Protein AF-A0A956TS04-F1 (afdb_monomer_lite)

Radius of gyration: 20.08 Å; chains: 1; bounding box: 34×36×58 Å

Structure (mmCIF, N/CA/C/O backbone):
data_AF-A0A956TS04-F1
#
_entry.id   AF-A0A956TS04-F1
#
loop_
_atom_site.group_PDB
_atom_site.id
_atom_site.type_symbol
_atom_site.label_atom_id
_atom_site.label_alt_id
_atom_site.label_comp_id
_atom_site.label_asym_id
_atom_site.label_entity_id
_atom_site.label_seq_id
_atom_site.pdbx_PDB_ins_code
_atom_site.Cartn_x
_atom_site.Cartn_y
_atom_site.Cartn_z
_atom_site.occupancy
_atom_site.B_iso_or_equiv
_atom_site.auth_seq_id
_atom_site.auth_comp_id
_atom_site.auth_asym_id
_atom_site.auth_atom_id
_atom_site.pdbx_PDB_model_num
ATOM 1 N N . MET A 1 1 ? -14.965 -0.406 11.343 1.00 40.66 1 MET A N 1
ATOM 2 C CA . MET A 1 1 ? -14.417 0.868 11.854 1.00 40.66 1 MET A CA 1
ATOM 3 C C . MET A 1 1 ? -14.777 0.960 13.332 1.00 40.66 1 MET A C 1
ATOM 5 O O . MET A 1 1 ? -15.965 0.997 13.623 1.00 40.66 1 MET A O 1
ATOM 9 N N . LYS A 1 2 ? -13.806 0.858 14.252 1.00 42.69 2 LYS A N 1
ATOM 10 C CA . LYS A 1 2 ? -14.079 0.956 15.696 1.00 42.69 2 LYS A CA 1
ATOM 11 C C . LYS A 1 2 ? -14.170 2.438 16.068 1.00 42.69 2 LYS A C 1
ATOM 13 O O . LYS A 1 2 ? -13.214 3.165 15.834 1.00 42.69 2 LYS A O 1
ATOM 18 N N . ASN A 1 3 ? -15.314 2.897 16.567 1.00 54.53 3 ASN A N 1
ATOM 19 C CA . ASN A 1 3 ? -15.436 4.253 17.113 1.00 54.53 3 ASN A CA 1
ATOM 20 C C . ASN A 1 3 ? -14.720 4.339 18.480 1.00 54.53 3 ASN A C 1
ATOM 22 O O . ASN A 1 3 ? -14.412 3.313 19.082 1.00 54.53 3 ASN A O 1
ATOM 26 N N . LEU A 1 4 ? -14.476 5.544 19.005 1.00 55.28 4 LEU A N 1
ATOM 27 C CA . LEU A 1 4 ? -13.897 5.751 20.347 1.00 55.28 4 LEU A CA 1
ATOM 28 C C . LEU A 1 4 ? -14.583 4.914 21.445 1.00 55.28 4 LEU A C 1
ATOM 30 O O . LEU A 1 4 ? -13.930 4.378 22.337 1.00 55.28 4 LEU A O 1
ATOM 34 N N . GLY A 1 5 ? -15.903 4.733 21.346 1.00 56.38 5 GLY A N 1
ATOM 35 C CA . GLY A 1 5 ? -16.671 3.868 22.241 1.00 56.38 5 GLY A CA 1
ATOM 36 C C . GLY A 1 5 ? -16.318 2.381 22.128 1.00 56.38 5 GLY A C 1
ATOM 37 O O . GLY A 1 5 ? -16.359 1.664 23.125 1.00 56.38 5 GLY A O 1
ATOM 38 N N . ASP A 1 6 ? -15.933 1.903 20.949 1.00 64.06 6 ASP A N 1
ATOM 39 C CA . ASP A 1 6 ? -15.437 0.542 20.736 1.00 64.06 6 ASP A CA 1
ATOM 40 C C . ASP A 1 6 ? -14.050 0.349 21.347 1.00 64.06 6 ASP A C 1
ATOM 42 O O . ASP A 1 6 ? -13.786 -0.708 21.909 1.00 64.06 6 ASP A O 1
ATOM 46 N N . ILE A 1 7 ? -13.192 1.372 21.301 1.00 65.75 7 ILE A N 1
ATOM 47 C CA . ILE A 1 7 ? -11.866 1.340 21.932 1.00 65.75 7 ILE A CA 1
ATOM 48 C C . ILE A 1 7 ? -11.998 1.296 23.457 1.00 65.75 7 ILE A C 1
ATOM 50 O O . ILE A 1 7 ? -11.344 0.484 24.107 1.00 65.75 7 ILE A O 1
ATOM 54 N N . TYR A 1 8 ? -12.896 2.097 24.037 1.00 67.00 8 TYR A N 1
ATOM 55 C CA . TYR A 1 8 ? -13.166 2.054 25.477 1.00 67.00 8 TYR A CA 1
ATOM 56 C C . TYR A 1 8 ? -13.725 0.701 25.925 1.00 67.00 8 TYR A C 1
ATOM 58 O O . TYR A 1 8 ? -13.320 0.181 26.964 1.00 67.00 8 TYR A O 1
ATOM 66 N N . ARG A 1 9 ? -14.634 0.108 25.139 1.00 70.06 9 ARG A N 1
ATOM 67 C CA . ARG A 1 9 ? -15.173 -1.232 25.417 1.00 70.06 9 ARG A CA 1
ATOM 68 C C . ARG A 1 9 ? -14.110 -2.316 25.300 1.00 70.06 9 ARG A C 1
ATOM 70 O O . ARG A 1 9 ? -14.081 -3.218 26.133 1.00 70.06 9 ARG A O 1
ATOM 77 N N . GLU A 1 10 ? -13.241 -2.221 24.301 1.00 71.75 10 GLU A N 1
ATOM 78 C CA . GLU A 1 10 ? -12.150 -3.171 24.115 1.00 71.75 10 GLU A CA 1
ATOM 79 C C . GLU A 1 10 ? -11.147 -3.082 25.270 1.00 71.75 10 GLU A C 1
ATOM 81 O O . GLU A 1 10 ? -10.844 -4.104 25.880 1.00 71.75 10 GLU A O 1
ATOM 86 N N . LEU A 1 11 ? -10.717 -1.874 25.652 1.00 73.62 11 LEU A N 1
ATOM 87 C CA . LEU A 1 11 ? -9.801 -1.678 26.777 1.00 73.62 11 LEU A CA 1
ATOM 88 C C . LEU A 1 11 ? -10.407 -2.180 28.097 1.00 73.62 11 LEU A C 1
ATOM 90 O O . LEU A 1 11 ? -9.730 -2.869 28.856 1.00 73.62 11 LEU A O 1
ATOM 94 N N . ALA A 1 12 ? -11.695 -1.920 28.344 1.00 76.06 12 ALA A N 1
ATOM 95 C CA . ALA A 1 12 ? -12.401 -2.472 29.503 1.00 76.06 12 ALA A CA 1
ATOM 96 C C . ALA A 1 12 ? -12.444 -4.011 29.477 1.00 76.06 12 ALA A C 1
ATOM 98 O O . ALA A 1 12 ? -12.265 -4.660 30.505 1.00 76.06 12 ALA A O 1
ATOM 99 N N . SER A 1 13 ? -12.622 -4.618 28.299 1.00 78.31 13 SER A N 1
ATOM 100 C CA . SER A 1 13 ? -12.611 -6.079 28.150 1.00 78.31 13 SER A CA 1
ATOM 101 C C . SER A 1 13 ? -11.236 -6.714 28.388 1.00 78.31 13 SER A C 1
ATOM 103 O O . SER A 1 13 ? -11.154 -7.917 28.630 1.00 78.31 13 SER A O 1
ATOM 105 N N . MET A 1 14 ? -10.164 -5.916 28.345 1.00 74.94 14 MET A N 1
ATOM 106 C CA . MET A 1 14 ? -8.798 -6.365 28.608 1.00 74.94 14 MET A CA 1
ATOM 107 C C . MET A 1 14 ? -8.421 -6.344 30.089 1.00 74.94 14 MET A C 1
ATOM 109 O O . MET A 1 14 ? -7.393 -6.914 30.440 1.00 74.94 14 MET A O 1
ATOM 113 N N . GLU A 1 15 ? -9.242 -5.776 30.975 1.00 77.06 15 GLU A N 1
ATOM 114 C CA . GLU A 1 15 ? -8.948 -5.711 32.413 1.00 77.06 15 GLU A CA 1
ATOM 115 C C . GLU A 1 15 ? -8.567 -7.074 33.040 1.00 77.06 15 GLU A C 1
ATOM 117 O O . GLU A 1 15 ? -7.556 -7.123 33.743 1.00 77.06 15 GLU A O 1
ATOM 122 N N . PRO A 1 16 ? -9.252 -8.204 32.747 1.00 78.19 16 PRO A N 1
ATOM 123 C CA . PRO A 1 16 ? -8.862 -9.514 33.281 1.00 78.19 16 PRO A CA 1
ATOM 124 C C . PRO A 1 16 ? -7.481 -9.976 32.803 1.00 78.19 16 PRO A C 1
ATOM 126 O O . PRO A 1 16 ? -6.749 -10.629 33.544 1.00 78.19 16 PRO A O 1
ATOM 129 N N . PHE A 1 17 ? -7.114 -9.628 31.569 1.00 75.81 17 PHE A N 1
ATOM 130 C CA . PHE A 1 17 ? -5.797 -9.920 31.014 1.00 75.81 17 PHE A CA 1
ATOM 131 C C . PHE A 1 17 ? -4.716 -9.047 31.664 1.00 75.81 17 PHE A C 1
ATOM 133 O O . PHE A 1 17 ? -3.676 -9.559 32.065 1.00 75.81 17 PHE A O 1
ATOM 140 N N . LEU A 1 18 ? -4.980 -7.751 31.839 1.00 74.88 18 LEU A N 1
ATOM 141 C CA . LEU A 1 18 ? -4.070 -6.831 32.530 1.00 74.88 18 LEU A CA 1
ATOM 142 C C . LEU A 1 18 ? -3.829 -7.257 33.980 1.00 74.88 18 LEU A C 1
ATOM 144 O O . LEU A 1 18 ? -2.707 -7.199 34.474 1.00 74.88 18 LEU A O 1
ATOM 148 N N . GLN A 1 19 ? -4.871 -7.757 34.640 1.00 78.62 19 GLN A N 1
ATOM 149 C CA . GLN A 1 19 ? -4.762 -8.335 35.971 1.00 78.62 19 GLN A CA 1
ATOM 150 C C . GLN A 1 19 ? -3.918 -9.621 35.977 1.00 78.62 19 GLN A C 1
ATOM 152 O O . GLN A 1 19 ? -3.160 -9.847 36.917 1.00 78.62 19 GLN A O 1
ATOM 157 N N . ALA A 1 20 ? -4.005 -10.443 34.926 1.00 76.12 20 ALA A N 1
ATOM 158 C CA . ALA A 1 20 ? -3.186 -11.647 34.772 1.00 76.12 20 ALA A CA 1
ATOM 159 C C . ALA A 1 20 ? -1.710 -11.344 34.456 1.00 76.12 20 ALA A C 1
ATOM 161 O O . ALA A 1 20 ? -0.842 -12.115 34.857 1.00 76.12 20 ALA A O 1
ATOM 162 N N . LEU A 1 21 ? -1.415 -10.216 33.797 1.00 72.50 21 LEU A N 1
ATOM 163 C CA . LEU A 1 21 ? -0.044 -9.726 33.601 1.00 72.50 21 LEU A CA 1
ATOM 164 C C . LEU A 1 21 ? 0.641 -9.322 34.919 1.00 72.50 21 LEU A C 1
ATOM 166 O O . LEU A 1 21 ? 1.866 -9.216 34.953 1.00 72.50 21 LEU A O 1
ATOM 170 N N . GLY A 1 22 ? -0.124 -9.098 35.995 1.00 72.75 22 GLY A N 1
ATOM 171 C CA . GLY A 1 22 ? 0.408 -8.715 37.306 1.00 72.75 22 GLY A CA 1
ATOM 172 C C . GLY A 1 22 ? 1.033 -7.317 37.337 1.00 72.75 22 GLY A C 1
ATOM 173 O O . GLY A 1 22 ? 1.844 -7.027 38.214 1.00 72.75 22 GLY A O 1
ATOM 174 N N . ASP A 1 23 ? 0.687 -6.465 36.369 1.00 78.44 23 ASP A N 1
ATOM 175 C CA . ASP A 1 23 ? 1.195 -5.101 36.264 1.00 78.44 23 ASP A CA 1
ATOM 176 C C . ASP A 1 23 ? 0.193 -4.120 36.891 1.00 78.44 23 ASP A C 1
ATOM 178 O O . ASP A 1 23 ? -0.688 -3.562 36.228 1.00 78.44 23 ASP A O 1
ATOM 182 N N . ASP A 1 24 ? 0.296 -3.968 38.215 1.00 82.19 24 ASP A N 1
ATOM 183 C CA . ASP A 1 24 ? -0.616 -3.146 39.021 1.00 82.19 24 ASP A CA 1
ATOM 184 C C . ASP A 1 24 ? -0.642 -1.675 38.567 1.00 82.19 24 ASP A C 1
ATOM 186 O O . ASP A 1 24 ? -1.666 -0.999 38.704 1.00 82.19 24 ASP A O 1
ATOM 190 N N . GLU A 1 25 ? 0.458 -1.182 37.991 1.00 83.69 25 GLU A N 1
ATOM 191 C CA . GLU A 1 25 ? 0.575 0.184 37.482 1.00 83.69 25 GLU A CA 1
ATOM 192 C C . GLU A 1 25 ? -0.293 0.390 36.234 1.00 83.69 25 GLU A C 1
ATOM 194 O O . GLU A 1 25 ? -1.098 1.328 36.176 1.00 83.69 25 GLU A O 1
ATOM 199 N N . ILE A 1 26 ? -0.199 -0.525 35.264 1.00 81.94 26 ILE A N 1
ATOM 200 C CA . ILE A 1 26 ? -1.024 -0.497 34.052 1.00 81.94 26 ILE A CA 1
ATOM 201 C C . ILE A 1 26 ? -2.496 -0.724 34.400 1.00 81.94 26 ILE A C 1
ATOM 203 O O . ILE A 1 26 ? -3.372 -0.029 33.877 1.00 81.94 26 ILE A O 1
ATOM 207 N N . LEU A 1 27 ? -2.793 -1.663 35.300 1.00 81.69 27 LEU A N 1
ATOM 208 C CA . LEU A 1 27 ? -4.164 -1.962 35.711 1.00 81.69 27 LEU A CA 1
ATOM 209 C C . LEU A 1 27 ? -4.821 -0.757 36.405 1.00 81.69 27 LEU A C 1
ATOM 211 O O . LEU A 1 27 ? -5.956 -0.394 36.084 1.00 81.69 27 LEU A O 1
ATOM 215 N N . SER A 1 28 ? -4.104 -0.109 37.327 1.00 85.38 28 SER A N 1
ATOM 216 C CA . SER A 1 28 ? -4.565 1.110 38.001 1.00 85.38 28 SER A CA 1
ATOM 217 C C . SER A 1 28 ? -4.799 2.247 37.003 1.00 85.38 28 SER A C 1
ATOM 219 O O . SER A 1 28 ? -5.872 2.856 36.988 1.00 85.38 28 SER A O 1
ATOM 221 N N . SER A 1 29 ? -3.843 2.469 36.099 1.00 83.69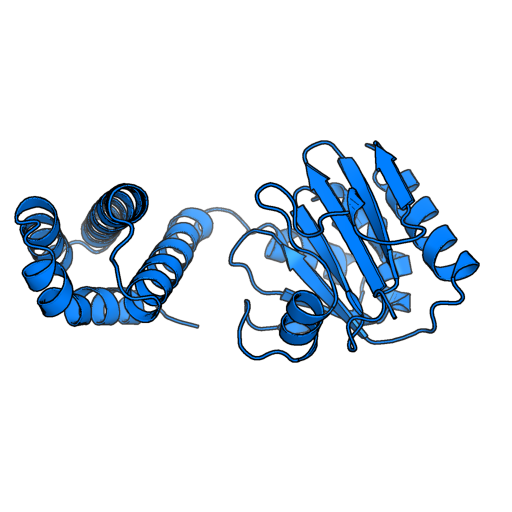 29 SER A N 1
ATOM 222 C CA . SER A 1 29 ? -3.938 3.501 35.061 1.00 83.69 29 SER A CA 1
ATOM 223 C C . SER A 1 29 ? -5.102 3.243 34.100 1.00 83.69 29 SER A C 1
ATOM 225 O O . SER A 1 29 ? -5.821 4.172 33.741 1.00 83.69 29 SER A O 1
ATOM 227 N N . THR A 1 30 ? -5.365 1.978 33.756 1.00 83.00 30 THR A N 1
ATOM 228 C CA . THR A 1 30 ? -6.510 1.575 32.924 1.00 83.00 30 THR A CA 1
ATOM 229 C C . THR A 1 30 ? -7.835 1.931 33.590 1.00 83.00 30 THR A C 1
ATOM 231 O O . THR A 1 30 ? -8.711 2.524 32.960 1.00 83.00 30 THR A O 1
ATOM 234 N N . ARG A 1 31 ? -7.985 1.621 34.883 1.00 84.25 31 ARG A N 1
ATOM 235 C CA . ARG A 1 31 ? -9.199 1.947 35.647 1.00 84.25 31 ARG A CA 1
ATOM 236 C C . ARG A 1 31 ? -9.420 3.452 35.751 1.00 84.25 31 ARG A C 1
ATOM 238 O O . ARG A 1 31 ? -10.546 3.905 35.557 1.00 84.25 31 ARG A O 1
ATOM 245 N N . LEU A 1 32 ? -8.359 4.216 36.014 1.00 85.12 32 LEU A N 1
ATOM 246 C CA . LEU A 1 32 ? -8.417 5.679 36.057 1.00 85.12 32 LEU A CA 1
ATOM 247 C C . LEU A 1 32 ? -8.821 6.260 34.698 1.00 85.12 32 LEU A C 1
ATOM 249 O O . LEU A 1 32 ? -9.738 7.074 34.632 1.00 85.12 32 LEU A O 1
ATOM 253 N N . ALA A 1 33 ? -8.214 5.778 33.612 1.00 78.25 33 ALA A N 1
ATOM 254 C CA . ALA A 1 33 ? -8.545 6.209 32.259 1.00 78.25 33 ALA A CA 1
ATOM 255 C C . ALA A 1 33 ? -10.009 5.918 31.892 1.00 78.25 33 ALA A C 1
ATOM 257 O O . ALA A 1 33 ? -10.682 6.756 31.299 1.00 78.25 33 ALA A O 1
ATOM 258 N N . LEU A 1 34 ? -10.547 4.755 32.272 1.00 77.06 34 LEU A N 1
ATOM 259 C CA . LEU A 1 34 ? -11.944 4.402 31.995 1.00 77.06 34 LEU A CA 1
ATOM 260 C C . LEU A 1 34 ? -12.948 5.178 32.864 1.00 77.06 34 LEU A C 1
ATOM 262 O O . LEU A 1 34 ? -14.071 5.425 32.407 1.00 77.06 34 LEU A O 1
ATOM 266 N N . ALA A 1 35 ? -12.551 5.577 34.074 1.00 78.88 35 ALA A N 1
ATOM 267 C CA . ALA A 1 35 ? -13.368 6.349 35.009 1.00 78.88 35 ALA A CA 1
ATOM 268 C C . ALA A 1 35 ? -13.400 7.859 34.713 1.00 78.88 35 ALA A C 1
ATOM 270 O O . ALA A 1 35 ? -14.259 8.549 35.258 1.00 78.88 35 ALA A O 1
ATOM 271 N N . GLU A 1 36 ? -12.512 8.364 33.850 1.00 78.38 36 GLU A N 1
ATOM 272 C CA . GLU A 1 36 ? -12.417 9.788 33.519 1.00 78.38 36 GLU A CA 1
ATOM 273 C C . GLU A 1 36 ? -13.726 10.308 32.875 1.00 78.38 36 GLU A C 1
ATOM 275 O O . GLU A 1 36 ? -14.166 9.761 31.845 1.00 78.38 36 GLU A O 1
ATOM 280 N N . PRO A 1 37 ? -14.394 11.307 33.494 1.00 62.16 37 PRO A N 1
ATOM 281 C CA . PRO A 1 37 ? -15.638 11.881 32.984 1.00 62.16 37 PRO A CA 1
ATOM 282 C C . PRO A 1 37 ? -15.448 12.860 31.820 1.00 62.16 37 PRO A C 1
ATOM 284 O O . PRO A 1 37 ? -16.365 12.987 31.005 1.00 62.16 37 PRO A O 1
ATOM 287 N N . ASP A 1 38 ? -14.310 13.556 31.719 1.00 70.69 38 ASP A N 1
ATOM 288 C CA . ASP A 1 38 ? -14.056 14.476 30.609 1.00 70.69 38 ASP A CA 1
ATOM 289 C C . ASP A 1 38 ? -13.566 13.715 29.371 1.00 70.69 38 ASP A C 1
ATOM 291 O O . ASP A 1 38 ? -12.573 12.996 29.408 1.00 70.69 38 ASP A O 1
ATOM 295 N N . GLY A 1 39 ? -14.248 13.881 28.236 1.00 52.88 39 GLY A N 1
ATOM 296 C CA . GLY A 1 39 ? -13.954 13.111 27.023 1.00 52.88 39 GLY A CA 1
ATOM 297 C C . GLY A 1 39 ? -12.539 13.315 26.465 1.00 52.88 39 GLY A C 1
ATOM 298 O O . GLY A 1 39 ? -11.964 12.374 25.916 1.00 52.88 39 GLY A O 1
ATOM 299 N N . ASN A 1 40 ? -11.954 14.507 26.626 1.00 57.12 40 ASN A N 1
ATOM 300 C CA . ASN A 1 40 ? -10.604 14.793 26.137 1.00 57.12 40 ASN A CA 1
ATOM 301 C C . ASN A 1 40 ? -9.544 14.236 27.091 1.00 57.12 40 ASN A C 1
ATOM 303 O O . ASN A 1 40 ? -8.562 13.642 26.642 1.00 57.12 40 ASN A O 1
ATOM 307 N N . GLN A 1 41 ? -9.751 14.390 28.401 1.00 60.34 41 GLN A N 1
ATOM 308 C CA . GLN A 1 41 ? -8.871 13.813 29.422 1.00 60.34 41 GLN A CA 1
ATOM 309 C C . GLN A 1 41 ? -8.925 12.284 29.391 1.00 60.34 41 GLN A C 1
ATOM 311 O O . GLN A 1 41 ? -7.890 11.630 29.497 1.00 60.34 41 GLN A O 1
ATOM 316 N N . LYS A 1 42 ? -10.105 11.713 29.130 1.00 67.81 42 LYS A N 1
ATOM 317 C CA . LYS A 1 42 ? -10.318 10.274 28.968 1.00 67.81 42 LYS A CA 1
ATOM 318 C C . LYS A 1 42 ? -9.494 9.715 27.821 1.00 67.81 42 LYS A C 1
ATOM 320 O O . LYS A 1 42 ? -8.777 8.736 27.997 1.00 67.81 42 LYS A O 1
ATOM 325 N N . LEU A 1 43 ? -9.540 10.363 26.660 1.00 62.22 43 LEU A N 1
ATOM 326 C CA . LEU A 1 43 ? -8.743 9.964 25.504 1.00 62.22 43 LEU A CA 1
ATOM 327 C C . LEU A 1 43 ? -7.235 10.044 25.789 1.00 62.22 43 LEU A C 1
ATOM 329 O O . LEU A 1 43 ? -6.497 9.118 25.455 1.00 62.22 43 LEU A O 1
ATOM 333 N N . ALA A 1 44 ? -6.775 11.123 26.427 1.00 64.38 44 ALA A N 1
ATOM 334 C CA . ALA A 1 44 ? -5.371 11.283 26.803 1.00 64.38 44 ALA A CA 1
ATOM 335 C C . ALA A 1 44 ? -4.908 10.208 27.806 1.00 64.38 44 ALA A C 1
ATOM 337 O O . ALA A 1 44 ? -3.816 9.658 27.670 1.00 64.38 44 ALA A O 1
ATOM 338 N N . ALA A 1 45 ? -5.751 9.857 28.776 1.00 67.81 45 ALA A N 1
ATOM 339 C CA . ALA A 1 45 ? -5.458 8.812 29.748 1.00 67.81 45 ALA A CA 1
ATOM 340 C C . ALA A 1 45 ? -5.419 7.417 29.100 1.00 67.81 45 ALA A C 1
ATOM 342 O O . ALA A 1 45 ? -4.514 6.630 29.369 1.00 67.81 45 ALA A O 1
ATOM 343 N N . VAL A 1 46 ? -6.351 7.122 28.188 1.00 71.62 46 VAL A N 1
ATOM 344 C CA . VAL A 1 46 ? -6.367 5.861 27.431 1.00 71.62 46 VAL A CA 1
ATOM 345 C C . VAL A 1 46 ? -5.123 5.746 26.533 1.00 71.62 46 VAL A C 1
ATOM 347 O O . VAL A 1 46 ? -4.533 4.671 26.458 1.00 71.62 46 VAL A O 1
ATOM 350 N N . LYS A 1 47 ? -4.663 6.846 25.918 1.00 69.06 47 LYS A N 1
ATOM 351 C CA . LYS A 1 47 ? -3.388 6.902 25.173 1.00 69.06 47 LYS A CA 1
ATOM 352 C C . LYS A 1 47 ? -2.198 6.497 26.030 1.00 69.06 47 LYS A C 1
ATOM 354 O O . LYS A 1 47 ? -1.433 5.624 25.629 1.00 69.06 47 LYS A O 1
ATOM 359 N N . ALA A 1 48 ? -2.073 7.103 27.208 1.00 74.56 48 ALA A N 1
ATOM 360 C CA . ALA A 1 48 ? -0.983 6.809 28.131 1.00 74.56 48 ALA A CA 1
ATOM 361 C C . ALA A 1 48 ? -0.962 5.322 28.521 1.00 74.56 48 ALA A C 1
ATOM 363 O O . ALA A 1 48 ? 0.081 4.679 28.451 1.00 74.56 48 ALA A O 1
ATOM 364 N N . VAL A 1 49 ? -2.130 4.753 28.833 1.00 78.88 49 VAL A N 1
ATOM 365 C CA . VAL A 1 49 ? -2.277 3.330 29.178 1.00 78.88 49 VAL A CA 1
ATOM 366 C C . VAL A 1 49 ? -1.841 2.413 28.038 1.00 78.88 49 VAL A C 1
ATOM 368 O O . VAL A 1 49 ? -1.138 1.430 28.269 1.00 78.88 49 VAL A O 1
ATOM 371 N N . LEU A 1 50 ? -2.244 2.714 26.802 1.00 74.62 50 LEU A N 1
ATOM 372 C CA . LEU A 1 50 ? -1.859 1.896 25.657 1.00 74.62 50 LEU A CA 1
ATOM 373 C C . LEU A 1 50 ? -0.353 1.961 25.369 1.00 74.62 50 LEU A C 1
ATOM 375 O O . LEU A 1 50 ? 0.237 0.939 25.025 1.00 74.62 50 LEU A O 1
ATOM 379 N N . GLU A 1 51 ? 0.280 3.123 25.525 1.00 73.50 51 GLU A N 1
ATOM 380 C CA . GLU A 1 51 ? 1.731 3.261 25.350 1.00 73.50 51 GLU A CA 1
ATOM 381 C C . GLU A 1 51 ? 2.517 2.483 26.411 1.00 73.50 51 GLU A C 1
ATOM 383 O O . GLU A 1 51 ? 3.439 1.745 26.064 1.00 73.50 51 GLU A O 1
ATOM 388 N N . MET A 1 52 ? 2.082 2.527 27.674 1.00 79.06 52 MET A N 1
ATOM 389 C CA . MET A 1 52 ? 2.644 1.670 28.727 1.00 79.06 52 MET A CA 1
ATOM 390 C C . MET A 1 52 ? 2.517 0.185 28.361 1.00 79.06 52 MET A C 1
ATOM 392 O O . MET A 1 52 ? 3.449 -0.597 28.543 1.00 79.06 52 MET A O 1
ATOM 396 N N . LEU A 1 53 ? 1.378 -0.208 27.782 1.00 74.25 53 LEU A N 1
ATOM 397 C CA . LEU A 1 53 ? 1.159 -1.570 27.302 1.00 74.25 53 LEU A CA 1
ATOM 398 C C . LEU A 1 53 ? 2.082 -1.952 26.142 1.00 74.25 53 LEU A C 1
ATOM 400 O O . LEU A 1 53 ? 2.554 -3.088 26.105 1.00 74.25 53 LEU A O 1
ATOM 404 N N . ARG A 1 54 ? 2.375 -1.027 25.221 1.00 72.81 54 ARG A N 1
ATOM 405 C CA . ARG A 1 54 ? 3.334 -1.238 24.126 1.00 72.81 54 ARG A CA 1
ATOM 406 C C . ARG A 1 54 ? 4.731 -1.525 24.664 1.00 72.81 54 ARG A C 1
ATOM 408 O O . ARG A 1 54 ? 5.312 -2.552 24.329 1.00 72.81 54 ARG A O 1
ATOM 415 N N . GLU A 1 55 ? 5.231 -0.654 25.536 1.00 74.50 55 GLU A N 1
ATOM 416 C CA . GLU A 1 55 ? 6.556 -0.810 26.144 1.00 74.50 55 GLU A CA 1
ATOM 417 C C . GLU A 1 55 ? 6.665 -2.128 26.914 1.00 74.50 55 GLU A C 1
ATOM 419 O O . GLU A 1 55 ? 7.701 -2.796 26.893 1.00 74.50 55 GLU A O 1
ATOM 424 N N . ARG A 1 56 ? 5.570 -2.550 27.555 1.00 72.88 56 ARG A N 1
ATOM 425 C CA . ARG A 1 56 ? 5.532 -3.799 28.309 1.00 72.88 56 ARG A CA 1
ATOM 426 C C . ARG A 1 56 ? 5.505 -5.041 27.424 1.00 72.88 56 ARG A C 1
ATOM 428 O O . ARG A 1 56 ? 6.160 -6.026 27.760 1.00 72.88 56 ARG A O 1
ATOM 435 N N . LEU A 1 57 ? 4.808 -4.990 26.289 1.00 68.69 57 LEU A N 1
ATOM 436 C CA . LEU A 1 57 ? 4.813 -6.053 25.278 1.00 68.69 57 LEU A CA 1
ATOM 437 C C . LEU A 1 57 ? 6.192 -6.259 24.648 1.00 68.69 57 LEU A C 1
ATOM 439 O O . LEU A 1 57 ? 6.560 -7.392 24.345 1.00 68.69 57 LEU A O 1
ATOM 443 N N . ASP A 1 58 ? 6.953 -5.183 24.463 1.00 66.56 58 ASP A N 1
ATOM 444 C CA . ASP A 1 58 ? 8.311 -5.269 23.923 1.00 66.56 58 ASP A CA 1
ATOM 445 C C . ASP A 1 58 ? 9.293 -5.882 24.939 1.00 66.56 58 ASP A C 1
ATOM 447 O O . ASP A 1 58 ? 10.291 -6.493 24.554 1.00 66.56 58 ASP A O 1
ATOM 451 N N . GLN A 1 59 ? 8.989 -5.779 26.238 1.00 65.75 59 GLN A N 1
ATOM 452 C CA . GLN A 1 59 ? 9.780 -6.364 27.327 1.00 65.75 59 GLN A CA 1
ATOM 453 C C . GLN A 1 59 ? 9.393 -7.814 27.663 1.00 65.75 59 GLN A C 1
ATOM 455 O O . GLN A 1 59 ? 10.245 -8.579 28.117 1.00 65.75 59 GLN A O 1
ATOM 460 N N . HIS A 1 60 ? 8.131 -8.204 27.455 1.00 59.91 60 HIS A N 1
ATOM 461 C CA . HIS A 1 60 ? 7.609 -9.533 27.791 1.00 59.91 60 HIS A CA 1
ATOM 462 C C . HIS A 1 60 ? 7.270 -10.329 26.531 1.00 59.91 60 HIS A C 1
ATOM 464 O O . HIS A 1 60 ? 6.209 -10.173 25.932 1.00 59.91 60 HIS A O 1
ATOM 470 N N . GLY A 1 61 ? 8.163 -11.246 26.153 1.00 54.91 61 GLY A N 1
ATOM 471 C CA . GLY A 1 61 ? 7.994 -12.119 24.985 1.00 54.91 61 GLY A CA 1
ATOM 472 C C . GLY A 1 61 ? 6.902 -13.193 25.107 1.00 54.91 61 GLY A C 1
ATOM 473 O O . GLY A 1 61 ? 6.687 -13.919 24.142 1.00 54.91 61 GLY A O 1
ATOM 474 N N . ASP A 1 62 ? 6.225 -13.296 26.255 1.00 56.91 62 ASP A N 1
ATOM 475 C CA . ASP A 1 62 ? 5.292 -14.388 26.588 1.00 56.91 62 ASP A CA 1
ATOM 476 C C . ASP A 1 62 ? 3.809 -13.967 26.546 1.00 56.91 62 ASP A C 1
ATOM 478 O O . ASP A 1 62 ? 2.923 -14.658 27.049 1.00 56.91 62 ASP A O 1
ATOM 482 N N . VAL A 1 63 ? 3.505 -12.809 25.947 1.00 60.81 63 VAL A N 1
ATOM 483 C CA . VAL A 1 63 ? 2.111 -12.419 25.705 1.00 60.81 63 VAL A CA 1
ATOM 484 C C . VAL A 1 63 ? 1.556 -13.210 24.524 1.00 60.81 63 VAL A C 1
ATOM 486 O O . VAL A 1 63 ? 2.098 -13.158 23.417 1.00 60.81 63 VAL A O 1
ATOM 489 N N . GLY A 1 64 ? 0.448 -13.918 24.764 1.00 61.03 64 GLY A N 1
ATOM 490 C CA . GLY A 1 64 ? -0.281 -14.677 23.752 1.00 61.03 64 GLY A CA 1
ATOM 491 C C . GLY A 1 64 ? -0.518 -13.865 22.475 1.00 61.03 64 GLY A C 1
ATOM 492 O O . GLY A 1 64 ? -0.816 -12.667 22.509 1.00 61.03 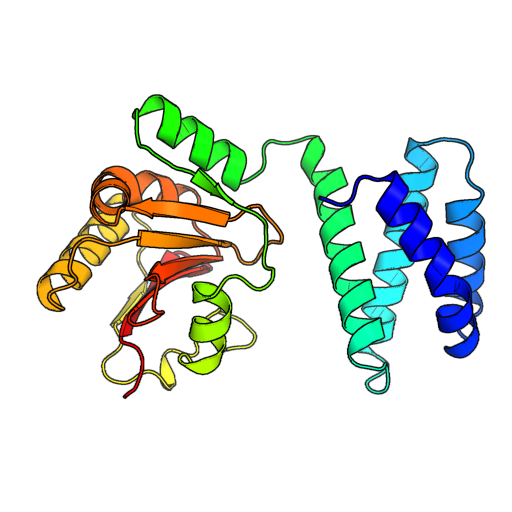64 GLY A O 1
ATOM 493 N N . SER A 1 65 ? -0.365 -14.514 21.317 1.00 59.91 65 SER A N 1
ATOM 494 C CA . SER A 1 65 ? -0.407 -13.848 20.007 1.00 59.91 65 SER A CA 1
ATOM 495 C C . SER A 1 65 ? -1.712 -13.076 19.762 1.00 59.91 65 SER A C 1
ATOM 497 O O . SER A 1 65 ? -1.701 -12.061 19.066 1.00 59.91 65 SER A O 1
ATOM 499 N N . ASN A 1 66 ? -2.821 -13.510 20.370 1.00 61.66 66 ASN A N 1
ATOM 500 C CA . ASN A 1 66 ? -4.128 -12.863 20.254 1.00 61.66 66 ASN A CA 1
ATOM 501 C C . ASN A 1 66 ? -4.218 -11.566 21.068 1.00 61.66 66 ASN A C 1
ATOM 503 O O . ASN A 1 66 ? -4.720 -10.557 20.573 1.00 61.66 66 ASN A O 1
ATOM 507 N N . GLU A 1 67 ? -3.717 -11.563 22.298 1.00 64.19 67 GLU A N 1
ATOM 508 C CA . GLU A 1 67 ? -3.714 -10.403 23.189 1.00 64.19 67 GLU A CA 1
ATOM 509 C C . GLU A 1 67 ? -2.753 -9.326 22.681 1.00 64.19 67 GLU A C 1
ATOM 511 O O . GLU A 1 67 ? -3.104 -8.143 22.650 1.00 64.19 67 GLU A O 1
ATOM 516 N N . ARG A 1 68 ? -1.589 -9.740 22.165 1.00 64.88 68 ARG A N 1
ATOM 517 C CA . ARG A 1 68 ? -0.648 -8.850 21.476 1.00 64.88 68 ARG A CA 1
ATOM 518 C C . ARG A 1 68 ? -1.289 -8.195 20.252 1.00 64.88 68 ARG A C 1
ATOM 520 O O . ARG A 1 68 ? -1.180 -6.984 20.079 1.00 64.88 68 ARG A O 1
ATOM 527 N N . MET A 1 69 ? -1.995 -8.972 19.428 1.00 60.59 69 MET A N 1
ATOM 528 C CA . MET A 1 69 ? -2.697 -8.448 18.253 1.00 60.59 69 MET A CA 1
ATOM 529 C C . MET A 1 69 ? -3.788 -7.442 18.645 1.00 60.59 69 MET A C 1
ATOM 531 O O . MET A 1 69 ? -3.879 -6.368 18.054 1.00 60.59 69 MET A O 1
ATOM 535 N N . ARG A 1 70 ? -4.585 -7.739 19.679 1.00 64.44 70 ARG A N 1
ATOM 536 C CA . ARG A 1 70 ? -5.628 -6.827 20.179 1.00 64.44 70 ARG A CA 1
ATOM 537 C C . ARG A 1 70 ? -5.057 -5.496 20.668 1.00 64.44 70 ARG A C 1
ATOM 539 O O . ARG A 1 70 ? -5.598 -4.447 20.321 1.00 64.44 70 ARG A O 1
ATOM 546 N N . LEU A 1 71 ? -3.948 -5.528 21.407 1.00 65.75 71 LEU A N 1
ATOM 547 C CA . LEU A 1 71 ? -3.261 -4.325 21.888 1.00 65.75 71 LEU A CA 1
ATOM 548 C C . LEU A 1 71 ? -2.721 -3.474 20.744 1.00 65.75 71 LEU A C 1
ATOM 550 O O . LEU A 1 71 ? -2.951 -2.267 20.726 1.00 65.75 71 LEU A O 1
ATOM 554 N N . LEU A 1 72 ? -2.077 -4.100 19.757 1.00 62.12 72 LEU A N 1
ATOM 555 C CA . LEU A 1 72 ? -1.588 -3.403 18.567 1.00 62.12 72 LEU A CA 1
ATOM 556 C C . LEU A 1 72 ? -2.733 -2.763 17.772 1.00 62.12 72 LEU A C 1
ATOM 558 O O . LEU A 1 72 ? -2.620 -1.614 17.352 1.00 62.12 72 LEU A O 1
ATOM 562 N N . VAL A 1 73 ? -3.866 -3.456 17.619 1.00 63.25 73 VAL A N 1
ATOM 563 C CA . VAL A 1 73 ? -5.058 -2.909 16.951 1.00 63.25 73 VAL A CA 1
ATOM 564 C C . VAL A 1 73 ? -5.612 -1.692 17.699 1.00 63.25 73 VAL A C 1
ATOM 566 O O . VAL A 1 73 ? -5.969 -0.701 17.059 1.00 63.25 73 VAL A O 1
ATOM 569 N N . MET A 1 74 ? -5.666 -1.721 19.034 1.00 64.31 74 MET A N 1
ATOM 570 C CA . MET A 1 74 ? -6.107 -0.568 19.831 1.00 64.31 74 MET A CA 1
ATOM 571 C C . MET A 1 74 ? -5.121 0.602 19.758 1.00 64.31 74 MET A C 1
ATOM 573 O O . MET A 1 74 ? -5.546 1.724 19.500 1.00 64.31 74 MET A O 1
ATOM 577 N N . LEU A 1 75 ? -3.819 0.345 19.914 1.00 62.66 75 LEU A N 1
ATOM 578 C CA . LEU A 1 75 ? -2.749 1.346 19.795 1.00 62.66 75 LEU A CA 1
ATOM 579 C C . LEU A 1 75 ? -2.827 2.085 18.460 1.00 62.66 75 LEU A C 1
ATOM 581 O O . LEU A 1 75 ? -2.827 3.314 18.400 1.00 62.66 75 LEU A O 1
ATOM 585 N N . ASN A 1 76 ? -2.981 1.317 17.389 1.00 57.59 76 ASN A N 1
ATOM 586 C CA . ASN A 1 76 ? -3.120 1.845 16.045 1.00 57.59 76 ASN A CA 1
ATOM 587 C C . ASN A 1 76 ? -4.443 2.594 15.836 1.00 57.59 76 ASN A C 1
ATOM 589 O O . ASN A 1 76 ? -4.482 3.568 15.090 1.00 57.59 76 ASN A O 1
ATOM 593 N N . SER A 1 77 ? -5.518 2.193 16.520 1.00 58.53 77 SER A N 1
ATOM 594 C CA . SER A 1 77 ? -6.807 2.895 16.469 1.00 58.53 77 SER A CA 1
ATOM 595 C C . SER A 1 77 ? -6.792 4.227 17.222 1.00 58.53 77 SER A C 1
ATOM 597 O O . SER A 1 77 ? -7.535 5.124 16.855 1.00 58.53 77 SER A O 1
ATOM 599 N N . ILE A 1 78 ? -5.942 4.382 18.239 1.00 55.12 78 ILE A N 1
ATOM 600 C CA . ILE A 1 78 ? -5.831 5.619 19.021 1.00 55.12 78 ILE A CA 1
ATOM 601 C C . ILE A 1 78 ? -4.844 6.617 18.411 1.00 55.12 78 ILE A C 1
ATOM 603 O O . ILE A 1 78 ? -5.098 7.822 18.464 1.00 55.12 78 ILE A O 1
ATOM 607 N N . LYS A 1 79 ? -3.756 6.149 17.779 1.00 52.62 79 LYS A N 1
ATOM 608 C CA . LYS A 1 79 ? -2.898 7.025 16.958 1.00 52.62 79 LYS A CA 1
ATOM 609 C C . LYS A 1 79 ? -3.725 7.780 15.905 1.00 52.62 79 LYS A C 1
ATOM 611 O O . LYS A 1 79 ? -3.458 8.951 15.653 1.00 52.62 79 LYS A O 1
ATOM 616 N N . ARG A 1 80 ? -4.798 7.163 15.390 1.00 46.69 80 ARG A N 1
ATOM 617 C CA . ARG A 1 80 ? -5.779 7.800 14.492 1.00 46.69 80 ARG A CA 1
ATOM 618 C C . ARG A 1 80 ? -6.548 8.976 15.108 1.00 46.69 80 ARG A C 1
ATOM 620 O O . ARG A 1 80 ? -6.831 9.922 14.389 1.00 46.69 80 ARG A O 1
ATOM 627 N N . ASP A 1 81 ? -6.843 8.982 16.410 1.00 43.97 81 ASP A N 1
ATOM 628 C CA . ASP A 1 81 ? -7.588 10.090 17.036 1.00 43.97 81 ASP A CA 1
ATOM 629 C C . ASP A 1 81 ? -6.732 11.342 17.287 1.00 43.97 81 ASP A C 1
ATOM 631 O O . ASP A 1 81 ? -7.275 12.444 17.339 1.00 43.97 81 ASP A O 1
ATOM 635 N N . ASP A 1 82 ? -5.404 11.214 17.428 1.00 42.62 82 ASP A N 1
ATOM 636 C CA . ASP A 1 82 ? -4.508 12.388 17.345 1.00 42.62 82 ASP A CA 1
ATOM 637 C C . ASP A 1 82 ? -4.375 12.899 15.906 1.00 42.62 82 ASP A C 1
ATOM 639 O O . ASP A 1 82 ? -4.278 14.107 15.684 1.00 42.62 82 ASP A O 1
ATOM 643 N N . LEU A 1 83 ? -4.447 11.991 14.929 1.00 39.50 83 LEU A N 1
ATOM 644 C CA . LEU A 1 83 ? -4.469 12.312 13.504 1.00 39.50 83 LEU A CA 1
ATOM 645 C C . LEU A 1 83 ? -5.791 12.952 13.060 1.00 39.50 83 LEU A C 1
ATOM 647 O O . LEU A 1 83 ? -5.773 13.761 12.154 1.00 39.50 83 LEU A O 1
ATOM 651 N N . HIS A 1 84 ? -6.929 12.737 13.723 1.00 41.41 84 HIS A N 1
ATOM 652 C CA . HIS A 1 84 ? -8.206 13.3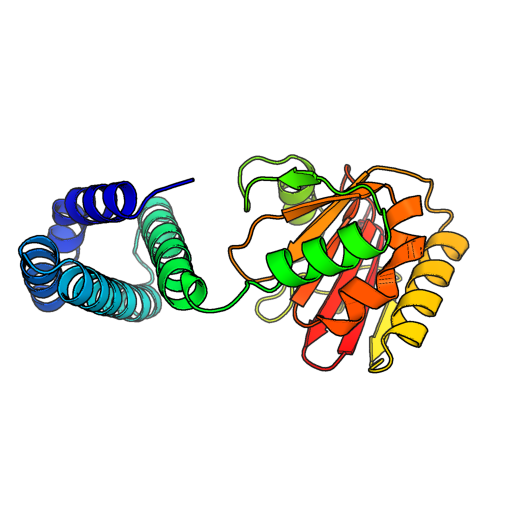57 13.328 1.00 41.41 84 HIS A CA 1
ATOM 653 C C . HIS A 1 84 ? -8.300 14.889 13.537 1.00 41.41 84 HIS A C 1
ATOM 655 O O . HIS A 1 84 ? -9.359 15.477 13.309 1.00 41.41 84 HIS A O 1
ATOM 661 N N . LYS A 1 85 ? -7.203 15.566 13.914 1.00 40.84 85 LYS A N 1
ATOM 662 C CA . LYS A 1 85 ? -7.067 17.036 13.835 1.00 40.84 85 LYS A CA 1
ATOM 663 C C . LYS A 1 85 ? -6.188 17.536 12.671 1.00 40.84 85 LYS A C 1
ATOM 665 O O . LYS A 1 85 ? -6.085 18.749 12.501 1.00 40.84 85 LYS A O 1
ATOM 670 N N . SER A 1 86 ? -5.621 16.658 11.842 1.00 40.78 86 SER A N 1
ATOM 671 C CA . SER A 1 86 ? -4.880 16.991 10.610 1.00 40.78 86 SER A CA 1
ATOM 672 C C . SER A 1 86 ? -5.226 15.982 9.511 1.00 40.78 86 SER A C 1
ATOM 674 O O . SER A 1 86 ? -5.249 14.795 9.795 1.00 40.78 86 SER A O 1
ATOM 676 N N . SER A 1 87 ? -5.494 16.394 8.272 1.00 53.28 87 SER A N 1
ATOM 677 C CA . SER A 1 87 ? -5.818 15.446 7.188 1.00 53.28 87 SER A CA 1
ATOM 678 C C . SER A 1 87 ? -4.821 14.275 7.121 1.00 53.28 87 SER A C 1
ATOM 680 O O . SER A 1 87 ? -3.608 14.488 7.198 1.00 53.28 87 SER A O 1
ATOM 682 N N . THR A 1 88 ? -5.324 13.036 7.035 1.00 67.94 88 THR A N 1
ATOM 683 C CA . THR A 1 88 ? -4.464 11.842 6.947 1.00 67.94 88 THR A CA 1
ATOM 684 C C . THR A 1 88 ? -3.741 11.795 5.598 1.00 67.94 88 THR A C 1
ATOM 686 O O . THR A 1 88 ? -4.142 12.478 4.652 1.00 67.94 88 THR A O 1
ATOM 689 N N . THR A 1 89 ? -2.673 10.998 5.477 1.00 75.81 89 THR A N 1
ATOM 690 C CA . THR A 1 89 ? -1.944 10.850 4.202 1.00 75.81 89 THR A CA 1
ATOM 691 C C . THR A 1 89 ? -2.889 10.377 3.100 1.00 75.81 89 THR A C 1
ATOM 693 O O . THR A 1 89 ? -2.897 10.935 2.004 1.00 75.81 89 THR A O 1
ATOM 696 N N . ILE A 1 90 ? -3.756 9.418 3.426 1.00 78.00 90 ILE A N 1
ATOM 697 C CA . ILE A 1 90 ? -4.776 8.897 2.515 1.00 78.00 90 ILE A CA 1
ATOM 698 C C . ILE A 1 90 ? -5.840 9.943 2.172 1.00 78.00 90 ILE A C 1
ATOM 700 O O . ILE A 1 90 ? -6.191 10.047 1.002 1.00 78.00 90 ILE A O 1
ATOM 704 N N . ASP A 1 91 ? -6.307 10.759 3.123 1.00 73.44 91 ASP A N 1
ATOM 705 C CA . ASP A 1 91 ? -7.269 11.831 2.812 1.00 73.44 91 ASP A CA 1
ATOM 706 C C . ASP A 1 91 ? -6.679 12.849 1.825 1.00 73.44 91 ASP A C 1
ATOM 708 O O . ASP A 1 91 ? -7.357 13.267 0.888 1.00 73.44 91 ASP A O 1
ATOM 712 N N . ASN A 1 92 ? -5.407 13.218 2.007 1.00 81.81 92 ASN A N 1
ATOM 713 C CA . ASN A 1 92 ? -4.713 14.137 1.105 1.00 81.81 92 ASN A CA 1
ATOM 714 C C . ASN A 1 92 ? -4.528 13.524 -0.293 1.00 81.81 92 ASN A C 1
ATOM 716 O O . ASN A 1 92 ? -4.808 14.183 -1.294 1.00 81.81 92 ASN A O 1
ATOM 720 N N . ILE A 1 93 ? -4.128 12.248 -0.361 1.00 86.00 93 ILE A N 1
ATOM 721 C CA . ILE A 1 93 ? -4.031 11.505 -1.623 1.00 86.00 93 ILE A CA 1
ATOM 722 C C . ILE A 1 93 ? -5.392 11.479 -2.323 1.00 86.00 93 ILE A C 1
ATOM 724 O O . ILE A 1 93 ? -5.476 11.847 -3.490 1.00 86.00 93 ILE A O 1
ATOM 728 N N . VAL A 1 94 ? -6.458 11.072 -1.629 1.00 82.19 94 VAL A N 1
ATOM 729 C CA . VAL A 1 94 ? -7.809 10.973 -2.203 1.00 82.19 94 VAL A CA 1
ATOM 730 C C . VAL A 1 94 ? -8.283 12.331 -2.709 1.00 82.19 94 VAL A C 1
ATOM 732 O O . VAL A 1 94 ? -8.792 12.405 -3.823 1.00 82.19 94 VAL A O 1
ATOM 735 N N . GLN A 1 95 ? -8.046 13.409 -1.957 1.00 80.81 95 GLN A N 1
ATOM 736 C CA . GLN A 1 95 ? -8.385 14.757 -2.401 1.00 80.81 95 GLN A CA 1
ATOM 737 C C . GLN A 1 95 ? -7.671 15.128 -3.715 1.00 80.81 95 GLN A C 1
ATOM 739 O O . GLN A 1 95 ? -8.322 15.592 -4.651 1.00 80.81 95 GLN A O 1
ATOM 744 N N . GLU A 1 96 ? -6.358 14.900 -3.826 1.00 88.44 96 GLU A N 1
ATOM 745 C CA . GLU A 1 96 ? -5.621 15.181 -5.069 1.00 88.44 96 GLU A CA 1
ATOM 746 C C . GLU A 1 96 ? -6.066 14.279 -6.237 1.00 88.44 96 GLU A C 1
ATOM 748 O O . GLU A 1 96 ? -6.071 14.710 -7.395 1.00 88.44 96 GLU A O 1
ATOM 753 N N . LEU A 1 97 ? -6.447 13.028 -5.964 1.00 87.12 97 LEU A N 1
ATOM 754 C CA . LEU A 1 97 ? -6.978 12.109 -6.976 1.00 87.12 97 LEU A CA 1
ATOM 755 C C . LEU A 1 97 ? -8.361 12.551 -7.479 1.00 87.12 97 LEU A C 1
ATOM 757 O O . LEU A 1 97 ? -8.601 12.525 -8.691 1.00 87.12 97 LEU A O 1
ATOM 761 N N . ASP A 1 98 ? -9.229 13.023 -6.584 1.00 82.50 98 ASP A N 1
ATOM 762 C CA . ASP A 1 98 ? -10.550 13.567 -6.914 1.00 82.50 98 ASP A CA 1
ATOM 763 C C . ASP A 1 98 ? -10.439 14.823 -7.792 1.00 82.50 98 ASP A C 1
ATOM 765 O O . ASP A 1 98 ? -11.156 14.953 -8.791 1.00 82.50 98 ASP A O 1
ATOM 769 N N . GLU A 1 99 ? -9.492 15.717 -7.482 1.00 87.56 99 GLU A N 1
ATOM 770 C CA . GLU A 1 99 ? -9.174 16.903 -8.294 1.00 87.56 99 GLU A CA 1
ATOM 771 C C . GLU A 1 99 ? -8.713 16.537 -9.715 1.00 87.56 99 GLU A C 1
ATOM 773 O O . GLU A 1 99 ? -8.924 17.300 -10.662 1.00 87.56 99 GLU A O 1
ATOM 778 N N . ARG A 1 100 ? -8.122 15.349 -9.886 1.00 88.50 100 ARG A N 1
ATOM 779 C CA . ARG A 1 100 ? -7.701 14.795 -11.183 1.00 88.50 100 ARG A CA 1
ATOM 780 C C . ARG A 1 100 ? -8.752 13.896 -11.836 1.00 88.50 100 ARG A C 1
ATOM 782 O O . ARG A 1 100 ? -8.489 13.354 -12.909 1.00 88.50 100 ARG A O 1
ATOM 789 N N . HIS A 1 101 ? -9.928 13.749 -11.226 1.00 88.44 101 HIS A N 1
ATOM 790 C CA . HIS A 1 101 ? -11.002 12.861 -11.679 1.00 88.44 101 HIS A CA 1
ATOM 791 C C . HIS A 1 101 ? -10.567 11.395 -11.844 1.00 88.44 101 HIS A C 1
ATOM 793 O O . HIS A 1 101 ? -11.087 10.678 -12.705 1.00 88.44 101 HIS A O 1
ATOM 799 N N . VAL A 1 102 ? -9.617 10.949 -11.022 1.00 88.94 102 VAL A N 1
ATOM 800 C CA . VAL A 1 102 ? -9.154 9.561 -10.995 1.00 88.94 102 VAL A CA 1
ATOM 801 C C . VAL A 1 102 ? -10.126 8.734 -10.162 1.00 88.94 102 VAL A C 1
ATOM 803 O O . VAL A 1 102 ? -10.531 9.142 -9.077 1.00 88.94 102 VAL A O 1
ATOM 806 N N . ARG A 1 103 ? -10.518 7.559 -10.658 1.00 86.25 103 ARG A N 1
ATOM 807 C CA . ARG A 1 103 ? -11.397 6.663 -9.902 1.00 86.25 103 ARG A CA 1
ATOM 808 C C . ARG A 1 103 ? -10.582 5.893 -8.875 1.00 86.25 103 ARG A C 1
ATOM 810 O O . ARG A 1 103 ? -9.684 5.136 -9.229 1.00 86.25 103 ARG A O 1
ATOM 817 N N . VAL A 1 104 ? -10.942 6.059 -7.611 1.00 87.44 104 VAL A N 1
ATOM 818 C CA . VAL A 1 104 ? -10.343 5.336 -6.495 1.00 87.44 104 VAL A CA 1
ATOM 819 C C . VAL A 1 104 ? -11.435 4.883 -5.540 1.00 87.44 104 VAL A C 1
ATOM 821 O O . VAL A 1 104 ? -12.413 5.591 -5.305 1.00 87.44 104 VAL A O 1
ATOM 824 N N . GLU A 1 105 ? -11.279 3.686 -4.997 1.00 82.19 105 GLU A N 1
ATOM 825 C CA . GLU A 1 105 ? -12.107 3.193 -3.909 1.00 82.19 105 GLU A CA 1
ATOM 826 C C . GLU A 1 105 ? -11.291 3.155 -2.624 1.00 82.19 105 GLU A C 1
ATOM 828 O O . GLU A 1 105 ? -10.196 2.595 -2.577 1.00 82.19 105 GLU A O 1
ATOM 833 N N . VAL A 1 106 ? -11.847 3.743 -1.569 1.00 78.38 106 VAL A N 1
ATOM 834 C CA . VAL A 1 106 ? -11.287 3.667 -0.222 1.00 78.38 106 VAL A CA 1
ATOM 835 C C . VAL A 1 106 ? -11.834 2.412 0.446 1.00 78.38 106 VAL A C 1
ATOM 837 O O . VAL A 1 106 ? -13.037 2.310 0.694 1.00 78.38 106 VAL A O 1
ATOM 840 N N . ILE A 1 107 ? -10.954 1.461 0.745 1.00 71.25 107 ILE A N 1
ATOM 841 C CA . ILE A 1 107 ? -11.313 0.183 1.365 1.00 71.25 107 ILE A CA 1
ATOM 842 C C . ILE A 1 107 ? -10.805 0.111 2.806 1.00 71.25 107 ILE A C 1
ATOM 844 O O . ILE A 1 107 ? -10.027 0.947 3.281 1.00 71.25 107 ILE A O 1
ATOM 848 N N . ALA A 1 108 ? -11.285 -0.892 3.541 1.00 62.84 108 ALA A N 1
ATOM 849 C CA . ALA A 1 108 ? -10.931 -1.048 4.939 1.00 62.84 108 ALA A CA 1
ATOM 850 C C . ALA A 1 108 ? -9.403 -1.215 5.124 1.00 62.84 108 ALA A C 1
ATOM 852 O O . ALA A 1 108 ? -8.738 -1.863 4.316 1.00 62.84 108 ALA A O 1
ATOM 853 N N . PRO A 1 109 ? -8.841 -0.659 6.210 1.00 66.31 109 PRO A N 1
ATOM 854 C CA . PRO A 1 109 ? -7.485 -0.976 6.653 1.00 66.31 109 PRO A CA 1
ATOM 855 C C . PRO A 1 109 ? -7.355 -2.482 6.889 1.00 66.31 109 PRO A C 1
ATOM 857 O O . PRO A 1 109 ? -8.284 -3.059 7.453 1.00 66.31 109 PRO A O 1
ATOM 860 N N . TRP A 1 110 ? -6.205 -3.069 6.541 1.00 57.28 110 TRP A N 1
ATOM 861 C CA . TRP A 1 110 ? -5.782 -4.456 6.813 1.00 57.28 110 TRP A CA 1
ATOM 862 C C . TRP A 1 110 ? -6.814 -5.354 7.529 1.00 57.28 110 TRP A C 1
ATOM 864 O O . TRP A 1 110 ? -6.948 -5.309 8.754 1.00 57.28 110 TRP A O 1
ATOM 874 N N . GLY A 1 111 ? -7.475 -6.242 6.786 1.00 50.09 111 GLY A N 1
ATOM 875 C CA . GLY A 1 111 ? -8.328 -7.283 7.361 1.00 50.09 111 GLY A CA 1
ATOM 876 C C . GLY A 1 111 ? -8.848 -8.228 6.288 1.00 50.09 111 GLY A C 1
ATOM 877 O O . GLY A 1 111 ? -9.533 -7.766 5.396 1.00 50.09 111 GLY A O 1
ATOM 878 N N . GLU A 1 112 ? -8.475 -9.512 6.365 1.00 51.91 112 GLU A N 1
ATOM 879 C CA . GLU A 1 112 ? -8.876 -10.651 5.498 1.00 51.91 112 GLU A CA 1
ATOM 880 C C . GLU A 1 112 ? -8.897 -10.437 3.967 1.00 51.91 112 GLU A C 1
ATOM 882 O O . GLU A 1 112 ? -9.234 -11.353 3.220 1.00 51.91 112 GLU A O 1
ATOM 887 N N . ASP A 1 113 ? -8.471 -9.277 3.476 1.00 63.50 113 ASP A N 1
ATOM 888 C CA . ASP A 1 113 ? -8.393 -8.972 2.062 1.00 63.50 113 ASP A CA 1
ATOM 889 C C . ASP A 1 113 ? -7.341 -9.874 1.416 1.00 63.50 113 ASP A C 1
ATOM 891 O O . ASP A 1 113 ? -6.174 -9.967 1.834 1.00 63.50 113 ASP A O 1
ATOM 895 N N . ARG A 1 114 ? -7.799 -10.583 0.38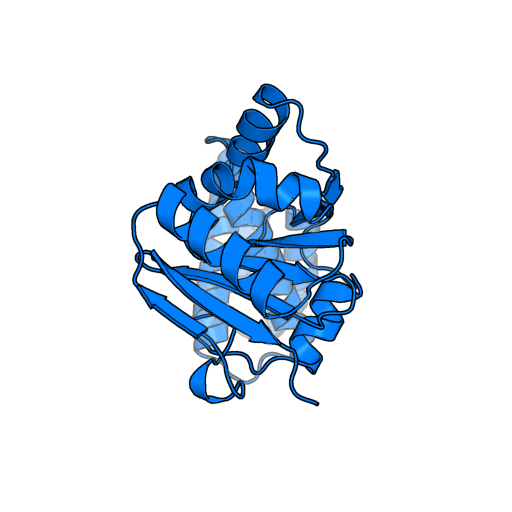6 1.00 75.50 114 ARG A N 1
ATOM 896 C CA . ARG A 1 114 ? -7.037 -11.596 -0.340 1.00 75.50 114 ARG A CA 1
ATOM 897 C C . ARG A 1 114 ? -5.670 -11.087 -0.838 1.00 75.50 114 ARG A C 1
ATOM 899 O O . ARG A 1 114 ? -4.708 -11.830 -0.625 1.00 75.50 114 ARG A O 1
ATOM 906 N N . PRO A 1 115 ? -5.523 -9.869 -1.400 1.00 82.69 115 PRO A N 1
ATOM 907 C CA . PRO A 1 115 ? -4.230 -9.382 -1.895 1.00 82.69 115 PRO A CA 1
ATOM 908 C C . PRO A 1 115 ? -3.177 -9.261 -0.792 1.00 82.69 115 PRO A C 1
ATOM 910 O O . PRO A 1 115 ? -2.051 -9.724 -0.944 1.00 82.69 115 PRO A O 1
ATOM 913 N N . PHE A 1 116 ? -3.549 -8.715 0.367 1.00 82.44 116 PHE A N 1
ATOM 914 C CA . PHE A 1 116 ? -2.628 -8.514 1.489 1.00 82.44 116 PHE A CA 1
ATOM 915 C C . PHE A 1 116 ? -2.238 -9.821 2.176 1.00 82.44 116 PHE A C 1
ATOM 917 O O . PHE A 1 116 ? -1.105 -9.973 2.636 1.00 82.44 116 PHE A O 1
ATOM 924 N N . THR A 1 117 ? -3.176 -10.766 2.258 1.00 83.75 117 THR A N 1
ATOM 925 C CA . THR A 1 117 ? -2.903 -12.107 2.788 1.00 83.75 117 THR A CA 1
ATOM 926 C C . THR A 1 117 ? -1.916 -12.833 1.878 1.00 83.75 117 THR A C 1
ATOM 928 O O . THR A 1 117 ? -0.875 -13.287 2.347 1.00 83.75 117 THR A O 1
ATOM 931 N N . ARG A 1 118 ? -2.170 -12.834 0.565 1.00 88.38 118 ARG A N 1
ATOM 932 C CA . ARG A 1 118 ? -1.273 -13.436 -0.429 1.00 88.38 118 ARG A CA 1
ATOM 933 C C . ARG A 1 118 ? 0.083 -12.758 -0.503 1.00 88.38 118 ARG A C 1
ATOM 935 O O . ARG A 1 118 ? 1.092 -13.441 -0.616 1.00 88.38 118 ARG A O 1
ATOM 942 N N . PHE A 1 119 ? 0.127 -11.434 -0.397 1.00 90.81 119 PHE A N 1
ATOM 943 C CA . PHE A 1 119 ? 1.380 -10.689 -0.350 1.00 90.81 119 PHE A CA 1
ATOM 944 C C . PHE A 1 119 ? 2.300 -11.217 0.757 1.00 90.81 119 PHE A C 1
ATOM 946 O O . PHE A 1 119 ? 3.457 -11.525 0.487 1.00 90.81 119 PHE A O 1
ATOM 953 N N . LYS A 1 120 ? 1.772 -11.415 1.973 1.00 87.00 120 LYS A N 1
ATOM 954 C CA . LYS A 1 120 ? 2.544 -11.960 3.104 1.00 87.00 120 LYS A CA 1
ATOM 955 C C . LYS A 1 120 ? 3.007 -13.400 2.888 1.00 87.00 120 LYS A C 1
ATOM 957 O O . LYS A 1 120 ? 4.012 -13.803 3.461 1.00 87.00 120 LYS A O 1
ATOM 962 N N . GLU A 1 121 ? 2.252 -14.180 2.121 1.00 89.62 121 GLU A N 1
ATOM 963 C CA . GLU A 1 121 ? 2.587 -15.571 1.804 1.00 89.62 121 GLU A CA 1
ATOM 964 C C . GLU A 1 121 ? 3.648 -15.674 0.704 1.00 89.62 121 GLU A C 1
ATOM 966 O O . GLU A 1 121 ? 4.436 -16.618 0.704 1.00 89.62 121 GLU A O 1
ATOM 971 N N . ARG A 1 122 ? 3.673 -14.716 -0.230 1.00 93.19 122 ARG A N 1
ATOM 972 C CA . ARG A 1 122 ? 4.506 -14.774 -1.438 1.00 93.19 122 ARG A CA 1
ATOM 973 C C . ARG A 1 122 ? 5.781 -13.953 -1.344 1.00 93.19 122 ARG A C 1
ATOM 975 O O . ARG A 1 122 ? 6.798 -14.364 -1.895 1.00 93.19 122 ARG A O 1
ATOM 982 N N . PHE A 1 123 ? 5.757 -12.820 -0.648 1.00 93.75 123 PHE A N 1
ATOM 983 C CA . PHE A 1 123 ? 6.916 -11.942 -0.539 1.00 93.75 123 PHE A CA 1
ATOM 984 C C . PHE A 1 123 ? 7.611 -12.090 0.817 1.00 93.75 123 PHE A C 1
ATOM 986 O O . PHE A 1 123 ? 6.955 -12.123 1.862 1.00 93.75 123 PHE A O 1
ATOM 993 N N . PRO A 1 124 ? 8.953 -12.168 0.834 1.00 91.75 124 PRO A N 1
ATOM 994 C CA . PRO A 1 124 ? 9.704 -12.164 2.078 1.00 91.75 124 PRO A CA 1
ATOM 995 C C . PRO A 1 124 ? 9.558 -10.794 2.750 1.00 91.75 124 PRO A C 1
ATOM 997 O O . PRO A 1 124 ? 9.742 -9.768 2.104 1.00 91.75 124 PRO A O 1
ATOM 1000 N N . LEU A 1 125 ? 9.237 -10.774 4.045 1.00 88.44 125 LEU A N 1
ATOM 1001 C CA . LEU A 1 125 ? 9.037 -9.536 4.803 1.00 88.44 125 LEU A CA 1
ATOM 1002 C C . LEU A 1 125 ? 10.309 -9.128 5.553 1.00 88.44 125 LEU A C 1
ATOM 1004 O O . LEU A 1 125 ? 11.025 -9.991 6.070 1.00 88.44 125 LEU A O 1
ATOM 1008 N N . ALA A 1 126 ? 10.555 -7.823 5.669 1.00 82.62 126 ALA A N 1
ATOM 1009 C CA . ALA A 1 126 ? 11.631 -7.269 6.491 1.00 82.62 126 ALA A CA 1
ATOM 1010 C C . ALA A 1 126 ? 11.079 -6.549 7.735 1.00 82.62 126 ALA A C 1
ATOM 1012 O O . ALA A 1 126 ? 9.895 -6.243 7.836 1.00 82.62 126 ALA A O 1
ATOM 1013 N N . SER A 1 127 ? 11.943 -6.284 8.719 1.00 69.81 127 SER A N 1
ATOM 1014 C CA . SER A 1 127 ? 11.563 -5.577 9.953 1.00 69.81 127 SER A CA 1
ATOM 1015 C C . SER A 1 127 ? 11.563 -4.050 9.826 1.00 69.81 127 SER A C 1
ATOM 1017 O O . SER A 1 127 ? 11.043 -3.372 10.707 1.00 69.81 127 SER A O 1
ATOM 1019 N N . TRP A 1 128 ? 12.169 -3.515 8.765 1.00 64.81 128 TRP A N 1
ATOM 1020 C CA . TRP A 1 128 ? 12.408 -2.080 8.556 1.00 64.81 128 TRP A CA 1
ATOM 1021 C C . TRP A 1 128 ? 11.940 -1.569 7.180 1.00 64.81 128 TRP A C 1
ATOM 1023 O O . TRP A 1 128 ? 12.109 -0.394 6.880 1.00 64.81 128 TRP A O 1
ATOM 1033 N N . ARG A 1 129 ? 11.362 -2.455 6.361 1.00 70.75 129 ARG A N 1
ATOM 1034 C CA . ARG A 1 129 ? 10.690 -2.212 5.070 1.00 70.75 129 ARG A CA 1
ATOM 1035 C C . ARG A 1 129 ? 9.633 -3.302 4.867 1.00 70.75 129 ARG A C 1
ATOM 1037 O O . ARG A 1 129 ? 9.685 -4.311 5.574 1.00 70.75 129 ARG A O 1
ATOM 1044 N N . PHE A 1 130 ? 8.693 -3.146 3.939 1.00 82.75 130 PHE A N 1
ATOM 1045 C CA . PHE A 1 130 ? 7.693 -4.185 3.681 1.00 82.75 130 PHE A CA 1
ATOM 1046 C C . PHE A 1 130 ? 8.335 -5.447 3.116 1.00 82.75 130 PHE A C 1
ATOM 1048 O O . PHE A 1 130 ? 8.098 -6.533 3.645 1.00 82.75 130 PHE A O 1
ATOM 1055 N N . VAL A 1 131 ? 9.156 -5.308 2.071 1.00 89.94 131 VAL A N 1
ATOM 1056 C CA . VAL A 1 131 ? 9.719 -6.443 1.332 1.00 89.94 131 VAL A CA 1
ATOM 1057 C C . VAL A 1 131 ? 11.215 -6.570 1.597 1.00 89.94 131 VAL A C 1
ATOM 1059 O O . VAL A 1 131 ? 11.982 -5.621 1.472 1.00 89.94 131 VAL A O 1
ATOM 1062 N N . ASP A 1 132 ? 11.676 -7.771 1.933 1.00 92.31 132 ASP A N 1
ATOM 1063 C CA . ASP A 1 132 ? 13.100 -8.088 1.948 1.00 92.31 132 ASP A CA 1
ATOM 1064 C C . ASP A 1 132 ? 13.603 -8.352 0.523 1.00 92.31 132 ASP A C 1
ATOM 1066 O O . ASP A 1 132 ? 13.735 -9.497 0.085 1.00 92.31 132 ASP A O 1
ATOM 1070 N N . TRP A 1 133 ? 13.895 -7.270 -0.199 1.00 92.81 133 TRP A N 1
ATOM 1071 C CA . TRP A 1 133 ? 14.351 -7.297 -1.592 1.00 92.81 133 TRP A CA 1
ATOM 1072 C C . TRP A 1 133 ? 15.598 -8.156 -1.826 1.00 92.81 133 TRP A C 1
ATOM 1074 O O . TRP A 1 133 ? 15.717 -8.790 -2.870 1.00 92.81 133 TRP A O 1
ATOM 1084 N N . SER A 1 134 ? 16.455 -8.326 -0.810 1.00 92.38 134 SER A N 1
ATOM 1085 C CA . SER A 1 134 ? 17.632 -9.207 -0.891 1.00 92.38 134 SER A CA 1
ATOM 1086 C C . SER A 1 134 ? 17.286 -10.682 -1.142 1.00 92.38 134 SER A C 1
ATOM 1088 O O . SER A 1 134 ? 18.146 -11.477 -1.528 1.00 92.38 134 SER A O 1
ATOM 1090 N N . ARG A 1 135 ? 16.023 -11.054 -0.910 1.00 93.06 135 ARG A N 1
ATOM 1091 C CA . ARG A 1 135 ? 15.478 -12.404 -1.070 1.00 93.06 135 ARG A CA 1
ATOM 1092 C C . ARG A 1 135 ? 14.494 -12.519 -2.235 1.00 93.06 135 ARG A C 1
ATOM 1094 O O . ARG A 1 135 ? 13.976 -13.613 -2.453 1.00 93.06 135 ARG A O 1
ATOM 1101 N N . VAL A 1 136 ? 14.232 -11.433 -2.963 1.00 95.12 136 VAL A N 1
ATOM 1102 C CA . VAL A 1 136 ? 13.377 -11.428 -4.157 1.00 95.12 136 VAL A CA 1
ATOM 1103 C C . VAL A 1 136 ? 14.274 -11.552 -5.395 1.00 95.12 136 VAL A C 1
ATOM 1105 O O . VAL A 1 136 ? 15.087 -10.658 -5.638 1.00 95.12 136 VAL A O 1
ATOM 1108 N N . PRO A 1 137 ? 14.177 -12.648 -6.172 1.00 93.62 137 PRO A N 1
ATOM 1109 C CA . PRO A 1 137 ? 14.964 -12.819 -7.390 1.00 93.62 137 PRO A CA 1
ATOM 1110 C C . PRO A 1 137 ? 14.670 -11.723 -8.414 1.00 93.62 137 PRO A C 1
ATOM 1112 O O . PRO A 1 137 ? 13.517 -11.327 -8.572 1.00 93.62 137 PRO A O 1
ATOM 1115 N N . ASP A 1 138 ? 15.714 -11.264 -9.108 1.00 94.00 138 ASP A N 1
ATOM 1116 C CA . ASP A 1 138 ? 15.622 -10.288 -10.203 1.00 94.00 138 ASP A CA 1
ATOM 1117 C C . ASP A 1 138 ? 14.840 -9.007 -9.844 1.00 94.00 138 ASP A C 1
ATOM 1119 O O . ASP A 1 138 ? 14.229 -8.371 -10.704 1.00 94.00 138 ASP A O 1
ATOM 1123 N N . CYS A 1 139 ? 14.855 -8.618 -8.564 1.00 96.25 139 CYS A N 1
ATOM 1124 C CA . CYS A 1 139 ? 14.221 -7.386 -8.120 1.00 96.25 139 CYS A CA 1
ATOM 1125 C C . CYS A 1 139 ? 14.970 -6.143 -8.620 1.00 96.25 139 CYS A C 1
ATOM 1127 O O . CYS A 1 139 ? 16.165 -6.159 -8.928 1.00 96.25 139 CYS A O 1
ATOM 1129 N N . PHE A 1 140 ? 14.237 -5.038 -8.677 1.00 97.06 140 PHE A N 1
ATOM 1130 C CA . PHE A 1 140 ? 14.766 -3.711 -8.928 1.00 97.06 140 PHE A CA 1
ATOM 1131 C C . PHE A 1 140 ? 14.772 -2.924 -7.617 1.00 97.06 140 PHE A C 1
ATOM 1133 O O . PHE A 1 140 ? 13.731 -2.799 -6.978 1.00 97.06 140 PHE A O 1
ATOM 1140 N N . GLU A 1 141 ? 15.917 -2.349 -7.253 1.00 95.12 141 GLU A N 1
ATOM 1141 C CA . GLU A 1 141 ? 16.057 -1.399 -6.145 1.00 95.12 141 GLU A CA 1
ATOM 1142 C C . GLU A 1 141 ? 16.784 -0.145 -6.650 1.00 95.12 141 GLU A C 1
ATOM 1144 O O . GLU A 1 141 ? 17.815 -0.241 -7.328 1.00 95.12 141 GLU A O 1
ATOM 1149 N N . LYS A 1 142 ? 16.263 1.047 -6.338 1.00 94.12 142 LYS A N 1
ATOM 1150 C CA . LYS A 1 142 ? 16.920 2.319 -6.678 1.00 94.12 142 LYS A CA 1
ATOM 1151 C C . LYS A 1 142 ? 16.511 3.437 -5.722 1.00 94.12 142 LYS A C 1
ATOM 1153 O O . LYS A 1 142 ? 15.335 3.592 -5.428 1.00 94.12 142 LYS A O 1
ATOM 1158 N N . SER A 1 143 ? 17.460 4.284 -5.333 1.00 92.44 143 SER A N 1
ATOM 1159 C CA . SER A 1 143 ? 17.182 5.535 -4.615 1.00 92.44 143 SER A CA 1
ATOM 1160 C C . SER A 1 143 ? 16.779 6.650 -5.580 1.00 92.44 143 SER A C 1
ATOM 1162 O O . SER A 1 143 ? 17.579 7.046 -6.436 1.00 92.44 143 SER A O 1
ATOM 1164 N N . VAL A 1 144 ? 15.557 7.170 -5.453 1.00 90.50 144 VAL A N 1
ATOM 1165 C CA . VAL A 1 144 ? 14.987 8.197 -6.337 1.00 90.50 144 VAL A CA 1
ATOM 1166 C C . VAL A 1 144 ? 14.115 9.165 -5.544 1.00 90.50 144 VAL A C 1
ATOM 1168 O O . VAL A 1 144 ? 13.119 8.791 -4.950 1.00 90.50 144 VAL A O 1
ATOM 1171 N N . ARG A 1 145 ? 14.449 10.456 -5.561 1.00 86.88 145 ARG A N 1
ATOM 1172 C CA . ARG A 1 145 ? 13.707 11.464 -4.777 1.00 86.88 145 ARG A CA 1
ATOM 1173 C C . ARG A 1 145 ? 12.685 12.253 -5.576 1.00 86.88 145 ARG A C 1
ATOM 1175 O O . ARG A 1 145 ? 11.854 12.925 -4.977 1.00 86.88 145 ARG A O 1
ATOM 1182 N N . ASP A 1 146 ? 12.794 12.233 -6.898 1.00 90.56 146 ASP A N 1
ATOM 1183 C CA . ASP A 1 146 ? 11.888 12.962 -7.776 1.00 90.56 146 ASP A CA 1
ATOM 1184 C C . ASP A 1 146 ? 10.624 12.119 -8.031 1.00 90.56 146 ASP A C 1
ATOM 1186 O O . ASP A 1 146 ? 10.730 11.045 -8.633 1.00 90.56 146 ASP A O 1
ATOM 1190 N N . PRO A 1 147 ? 9.432 12.572 -7.597 1.00 91.19 147 PRO A N 1
ATOM 1191 C CA . PRO A 1 147 ? 8.175 11.862 -7.823 1.00 91.19 147 PRO A CA 1
ATOM 1192 C C . PRO A 1 147 ? 7.885 11.573 -9.302 1.00 91.19 147 PRO A C 1
ATOM 1194 O O . PRO A 1 147 ? 7.320 10.524 -9.623 1.00 91.19 147 PRO A O 1
ATOM 1197 N N . ASP A 1 148 ? 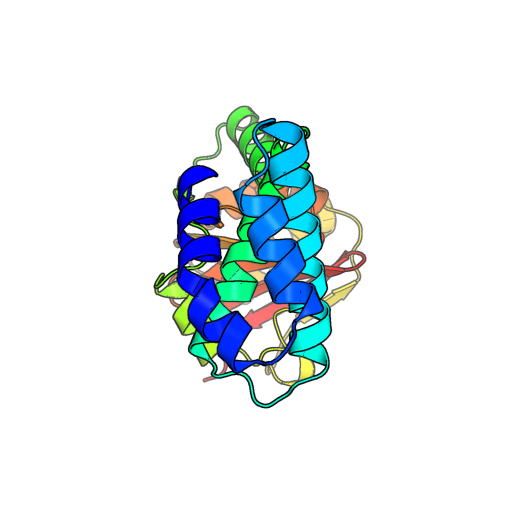8.294 12.464 -10.210 1.00 92.19 148 ASP A N 1
ATOM 1198 C CA . ASP A 1 148 ? 8.101 12.264 -11.649 1.00 92.19 148 ASP A CA 1
ATOM 1199 C C . ASP A 1 148 ? 9.041 11.173 -12.192 1.00 92.19 148 ASP A C 1
ATOM 1201 O O . ASP A 1 148 ? 8.652 10.376 -13.054 1.00 92.19 148 ASP A O 1
ATOM 1205 N N . GLU A 1 149 ? 10.257 11.069 -11.645 1.00 94.06 149 GLU A N 1
ATOM 1206 C CA . GLU A 1 149 ? 11.181 9.978 -11.963 1.00 94.06 149 GLU A CA 1
ATOM 1207 C C . GLU A 1 149 ? 10.668 8.641 -11.408 1.00 94.06 149 GLU A C 1
ATOM 1209 O O . GLU A 1 149 ? 10.678 7.649 -12.138 1.00 94.06 149 GLU A O 1
ATOM 1214 N N . ILE A 1 150 ? 10.144 8.610 -10.174 1.00 93.31 150 ILE A N 1
ATOM 1215 C CA . ILE A 1 150 ? 9.506 7.416 -9.589 1.00 93.31 150 ILE A CA 1
ATOM 1216 C C . ILE A 1 150 ? 8.372 6.924 -10.496 1.00 93.31 150 ILE A C 1
ATOM 1218 O O . ILE A 1 150 ? 8.329 5.743 -10.845 1.00 93.31 150 ILE A O 1
ATOM 1222 N N . LYS A 1 151 ? 7.489 7.829 -10.939 1.00 94.19 151 LYS A N 1
ATOM 1223 C CA . LYS A 1 151 ? 6.408 7.513 -11.885 1.00 94.19 151 LYS A CA 1
ATOM 1224 C C . LYS A 1 151 ? 6.941 6.919 -13.189 1.00 94.19 151 LYS A C 1
ATOM 1226 O O . LYS A 1 1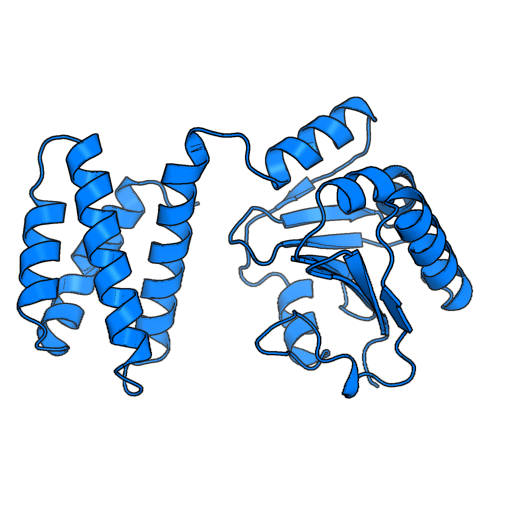51 ? 6.427 5.900 -13.647 1.00 94.19 151 LYS A O 1
ATOM 1231 N N . SER A 1 152 ? 7.963 7.535 -13.782 1.00 96.00 152 SER A N 1
ATOM 1232 C CA . SER A 1 152 ? 8.579 7.066 -15.031 1.00 96.00 152 SER A CA 1
ATOM 1233 C C . SER A 1 152 ? 9.204 5.674 -14.885 1.00 96.00 152 SER A C 1
ATOM 1235 O O . SER A 1 152 ? 9.048 4.811 -15.756 1.00 96.00 152 SER A O 1
ATOM 1237 N N . ILE A 1 153 ? 9.871 5.424 -13.756 1.00 96.62 153 ILE A N 1
ATOM 1238 C CA . ILE A 1 153 ? 10.456 4.121 -13.436 1.00 96.62 153 ILE A CA 1
ATOM 1239 C C . ILE A 1 153 ? 9.362 3.077 -13.261 1.00 96.62 153 ILE A C 1
ATOM 1241 O O . ILE A 1 153 ? 9.432 2.035 -13.904 1.00 96.62 153 ILE A O 1
ATOM 1245 N N . PHE A 1 154 ? 8.328 3.363 -12.470 1.00 96.25 154 PHE A N 1
ATOM 1246 C CA . PHE A 1 154 ? 7.221 2.432 -12.271 1.00 96.25 154 PHE A CA 1
ATOM 1247 C C . PHE A 1 154 ? 6.530 2.076 -13.597 1.00 96.25 154 PHE A C 1
ATOM 1249 O O . PHE A 1 154 ? 6.345 0.902 -13.907 1.00 96.25 154 PHE A O 1
ATOM 1256 N N . GLN A 1 155 ? 6.263 3.070 -14.452 1.00 97.00 155 GLN A N 1
ATOM 1257 C CA . GLN A 1 155 ? 5.723 2.849 -15.800 1.00 97.00 155 GLN A CA 1
ATOM 1258 C C . GLN A 1 155 ? 6.632 1.984 -16.685 1.00 97.00 155 GLN A C 1
ATOM 1260 O O . GLN A 1 155 ? 6.134 1.189 -17.487 1.00 97.00 155 GLN A O 1
ATOM 1265 N N . SER A 1 156 ? 7.951 2.151 -16.573 1.00 97.88 156 SER A N 1
ATOM 1266 C CA . SER A 1 156 ? 8.922 1.349 -17.324 1.00 97.88 156 SER A CA 1
ATOM 1267 C C . SER A 1 156 ? 8.955 -0.087 -16.806 1.00 97.88 156 SER A C 1
ATOM 1269 O O . SER A 1 156 ? 8.851 -1.013 -17.599 1.00 97.88 156 SER A O 1
ATOM 1271 N N . LEU A 1 157 ? 8.964 -0.281 -15.485 1.00 97.75 157 LEU A N 1
ATOM 1272 C CA . LEU A 1 157 ? 8.939 -1.601 -14.852 1.00 97.75 157 LEU A CA 1
ATOM 1273 C C . LEU A 1 157 ? 7.673 -2.385 -15.206 1.00 97.75 157 LEU A C 1
ATOM 1275 O O . LEU A 1 157 ? 7.778 -3.555 -15.574 1.00 97.75 157 LEU A O 1
ATOM 1279 N N . CYS A 1 158 ? 6.494 -1.753 -15.177 1.00 97.44 158 CYS A N 1
ATOM 1280 C CA . CYS A 1 158 ? 5.254 -2.395 -15.620 1.00 97.44 158 CYS A CA 1
ATOM 1281 C C . CYS A 1 158 ? 5.331 -2.835 -17.089 1.00 97.44 158 CYS A C 1
ATOM 1283 O O . CYS A 1 158 ? 4.901 -3.933 -17.430 1.00 97.44 158 CYS A O 1
ATOM 1285 N N . ARG A 1 159 ? 5.912 -2.005 -17.963 1.00 97.25 159 ARG A N 1
ATOM 1286 C CA . ARG A 1 159 ? 6.057 -2.315 -19.391 1.00 97.25 159 ARG A CA 1
ATOM 1287 C C . ARG A 1 159 ? 7.059 -3.438 -19.642 1.00 97.25 159 ARG A C 1
ATOM 1289 O O . ARG A 1 159 ? 6.751 -4.366 -20.383 1.00 97.25 159 ARG A O 1
ATOM 1296 N N . ASP A 1 160 ? 8.231 -3.355 -19.025 1.00 97.38 160 ASP A N 1
ATOM 1297 C CA . ASP A 1 160 ? 9.336 -4.295 -19.224 1.00 97.38 160 ASP A CA 1
ATOM 1298 C C . ASP A 1 160 ? 8.989 -5.690 -18.687 1.00 97.38 160 ASP A C 1
ATOM 1300 O O . ASP A 1 160 ? 9.412 -6.696 -19.254 1.00 97.38 160 ASP A O 1
ATOM 1304 N N . ASN A 1 161 ? 8.146 -5.757 -17.651 1.00 96.44 161 ASN A N 1
ATOM 1305 C CA . ASN A 1 161 ? 7.641 -7.007 -17.083 1.00 96.44 161 ASN A CA 1
ATOM 1306 C C . ASN A 1 161 ? 6.292 -7.452 -17.671 1.00 96.44 161 ASN A C 1
ATOM 1308 O O . ASN A 1 161 ? 5.727 -8.432 -17.197 1.00 96.44 161 ASN A O 1
ATOM 1312 N N . SER A 1 162 ? 5.782 -6.772 -18.709 1.00 95.75 162 SER A N 1
ATOM 1313 C CA . SER A 1 162 ? 4.495 -7.093 -19.354 1.00 95.75 162 SER A CA 1
ATOM 1314 C C . SER A 1 162 ? 3.333 -7.214 -18.358 1.00 95.75 162 SER A C 1
ATOM 1316 O O . SER A 1 162 ? 2.540 -8.148 -18.427 1.00 95.75 162 SER A O 1
ATOM 1318 N N . ILE A 1 163 ? 3.257 -6.282 -17.406 1.00 96.56 163 ILE A N 1
ATOM 1319 C CA . ILE A 1 163 ? 2.180 -6.235 -16.419 1.00 96.56 163 ILE A CA 1
ATOM 1320 C C . ILE A 1 163 ? 0.896 -5.765 -17.106 1.00 96.56 163 ILE A C 1
ATOM 1322 O O . ILE A 1 163 ? 0.822 -4.636 -17.597 1.00 96.56 163 ILE A O 1
ATOM 1326 N N . ASP A 1 164 ? -0.108 -6.639 -17.125 1.00 93.38 164 ASP A N 1
ATOM 1327 C CA . ASP A 1 164 ? -1.435 -6.336 -17.652 1.00 93.38 164 ASP A CA 1
ATOM 1328 C C . ASP A 1 164 ? -2.208 -5.371 -16.740 1.00 93.38 164 ASP A C 1
ATOM 1330 O O . ASP A 1 164 ? -1.962 -5.268 -15.535 1.00 93.38 164 ASP A O 1
ATOM 1334 N N . ASP A 1 165 ? -3.180 -4.668 -17.326 1.00 94.31 165 ASP A N 1
ATOM 1335 C CA . ASP A 1 165 ? -4.100 -3.828 -16.563 1.00 94.31 165 ASP A CA 1
ATOM 1336 C C . ASP A 1 165 ? -4.969 -4.689 -15.634 1.00 94.31 165 ASP A C 1
ATOM 1338 O O . ASP A 1 165 ? -5.572 -5.680 -16.052 1.00 94.31 165 ASP A O 1
ATOM 1342 N N . GLY A 1 166 ? -5.032 -4.301 -14.364 1.00 95.00 166 GLY A N 1
ATOM 1343 C CA . GLY A 1 166 ? -5.725 -5.036 -13.311 1.00 95.00 166 GLY A CA 1
ATOM 1344 C C . GLY A 1 166 ? -5.931 -4.179 -12.067 1.00 95.00 166 GLY A C 1
ATOM 1345 O O . GLY A 1 166 ? -5.557 -3.005 -12.046 1.00 95.00 166 GLY A O 1
ATOM 1346 N N . GLU A 1 167 ? -6.541 -4.752 -11.029 1.00 95.56 167 GLU A N 1
ATOM 1347 C CA . GLU A 1 167 ? -6.712 -4.051 -9.754 1.00 95.56 167 GLU A CA 1
ATOM 1348 C C . GLU A 1 167 ? -5.381 -3.963 -8.995 1.00 95.56 167 GLU A C 1
ATOM 1350 O O . GLU A 1 167 ? -4.633 -4.941 -8.878 1.00 95.56 167 GLU A O 1
ATOM 1355 N N . VAL A 1 168 ? -5.111 -2.774 -8.457 1.00 96.31 168 VAL A N 1
ATOM 1356 C CA . VAL A 1 168 ? -3.967 -2.478 -7.601 1.00 96.31 168 VAL A CA 1
ATOM 1357 C C . VAL A 1 168 ? -4.460 -1.982 -6.254 1.00 96.31 168 VAL A C 1
ATOM 1359 O O . VAL A 1 168 ? -5.324 -1.107 -6.160 1.00 96.31 168 VAL A O 1
ATOM 1362 N N . PHE A 1 169 ? -3.863 -2.544 -5.214 1.00 93.38 169 PHE A N 1
ATOM 1363 C CA . PHE A 1 169 ? -4.118 -2.237 -3.822 1.00 93.38 169 PHE A CA 1
ATOM 1364 C C . PHE A 1 169 ? -2.953 -1.426 -3.278 1.00 93.38 169 PHE A C 1
ATOM 1366 O O . PHE A 1 169 ? -1.796 -1.819 -3.416 1.00 93.38 169 PHE A O 1
ATOM 1373 N N . ILE A 1 170 ? -3.261 -0.292 -2.663 1.00 91.25 170 ILE A N 1
ATOM 1374 C CA . ILE A 1 170 ? -2.278 0.641 -2.126 1.00 91.25 170 ILE A CA 1
ATOM 1375 C C . ILE A 1 170 ? -2.467 0.700 -0.617 1.00 91.25 170 ILE A C 1
ATOM 1377 O O . ILE A 1 170 ? -3.556 1.020 -0.139 1.00 91.25 170 ILE A O 1
ATOM 1381 N N . THR A 1 171 ? -1.409 0.396 0.125 1.00 85.75 171 THR A N 1
ATOM 1382 C CA . THR A 1 171 ? -1.374 0.501 1.589 1.00 85.75 171 THR A CA 1
ATOM 1383 C C . THR A 1 171 ? -0.187 1.340 2.025 1.00 85.75 171 THR A C 1
ATOM 1385 O O . THR A 1 171 ? 0.805 1.458 1.304 1.00 85.75 171 THR A O 1
ATOM 1388 N N . THR A 1 172 ? -0.283 1.879 3.236 1.00 81.75 172 THR A N 1
ATOM 1389 C CA . THR A 1 172 ? 0.835 2.510 3.939 1.00 81.75 172 THR A CA 1
ATOM 1390 C C . THR A 1 172 ? 1.313 1.620 5.096 1.00 81.75 172 THR A C 1
ATOM 1392 O O . THR A 1 172 ? 0.642 0.636 5.439 1.00 81.75 172 THR A O 1
ATOM 1395 N N . SER A 1 173 ? 2.476 1.916 5.696 1.00 70.94 173 SER A N 1
ATOM 1396 C CA . SER A 1 173 ? 2.928 1.270 6.953 1.00 70.94 173 SER A CA 1
ATOM 1397 C C . SER A 1 173 ? 2.074 1.672 8.156 1.00 70.94 173 SER A C 1
ATOM 1399 O O . SER A 1 173 ? 2.124 1.040 9.217 1.00 70.94 173 SER A O 1
ATOM 1401 N N . PHE A 1 174 ? 1.255 2.707 7.988 1.00 66.50 174 PHE A N 1
ATOM 1402 C CA . PHE A 1 174 ? 0.329 3.184 8.986 1.00 66.50 174 PHE A CA 1
ATOM 1403 C C . PHE A 1 174 ? -0.985 2.423 8.891 1.00 66.50 174 PHE A C 1
ATOM 1405 O O . PHE A 1 174 ? -1.411 1.919 7.853 1.00 66.50 174 PHE A O 1
ATOM 1412 N N . VAL A 1 175 ? -1.678 2.356 10.020 1.00 62.34 175 VAL A N 1
ATOM 1413 C CA . VAL A 1 175 ? -3.037 1.839 10.037 1.00 62.34 175 VAL A CA 1
ATOM 1414 C C . VAL A 1 175 ? -3.915 2.959 9.497 1.00 62.34 175 VAL A C 1
ATOM 1416 O O . VAL A 1 175 ? -4.476 3.747 10.246 1.00 62.34 175 VAL A O 1
ATOM 1419 N N . GLU A 1 176 ? -4.057 3.016 8.180 1.00 65.50 176 GLU A N 1
ATOM 1420 C CA . GLU A 1 176 ? -4.911 3.924 7.402 1.00 65.50 176 GLU A CA 1
ATOM 1421 C C . GLU A 1 176 ? -5.831 3.098 6.482 1.00 65.50 176 GLU A C 1
ATOM 1423 O O . GLU A 1 176 ? -5.616 1.891 6.336 1.00 65.50 176 GLU A O 1
ATOM 1428 N N . PRO A 1 177 ? -6.922 3.671 5.943 1.00 68.75 177 PRO A N 1
ATOM 1429 C CA . PRO A 1 177 ? -7.667 3.025 4.867 1.00 68.75 177 PRO A CA 1
ATOM 1430 C C . PRO A 1 177 ? -6.751 2.719 3.679 1.00 68.75 177 PRO A C 1
ATOM 1432 O O . PRO A 1 177 ? -5.851 3.497 3.377 1.00 68.75 177 PRO A O 1
ATOM 1435 N N . ASN A 1 178 ? -6.992 1.604 2.998 1.00 82.69 178 ASN A N 1
ATOM 1436 C CA . ASN A 1 178 ? -6.259 1.282 1.778 1.00 82.69 178 ASN A CA 1
ATOM 1437 C C . ASN A 1 178 ? -6.978 1.887 0.572 1.00 82.69 178 ASN A C 1
ATOM 1439 O O . ASN A 1 178 ? -8.173 2.191 0.636 1.00 82.69 178 ASN A O 1
ATOM 1443 N N . LEU A 1 179 ? -6.266 2.014 -0.541 1.00 85.88 179 LEU A N 1
ATOM 1444 C CA . LEU A 1 179 ? -6.861 2.414 -1.812 1.00 85.88 179 LEU A CA 1
ATOM 1445 C C . LEU A 1 179 ? -6.903 1.230 -2.766 1.00 85.88 179 LEU A C 1
ATOM 1447 O O . LEU A 1 179 ? -5.991 0.404 -2.790 1.00 85.88 179 LEU A O 1
ATOM 1451 N N . ARG A 1 180 ? -7.953 1.185 -3.578 1.00 89.75 180 ARG A N 1
ATOM 1452 C CA . ARG A 1 180 ? -8.102 0.259 -4.693 1.00 89.75 180 ARG A CA 1
ATOM 1453 C C . ARG A 1 180 ? -8.392 1.038 -5.966 1.00 89.75 180 ARG A C 1
ATOM 1455 O O . ARG A 1 180 ? -9.277 1.893 -5.985 1.00 89.75 180 ARG A O 1
ATOM 1462 N N . MET A 1 181 ? -7.646 0.751 -7.026 1.00 94.50 181 MET A N 1
ATOM 1463 C CA . MET A 1 181 ? -7.835 1.360 -8.346 1.00 94.50 181 MET A CA 1
ATOM 1464 C C . MET A 1 181 ? -7.291 0.463 -9.458 1.00 94.50 181 MET A C 1
ATOM 1466 O O . MET A 1 181 ? -6.650 -0.548 -9.180 1.00 94.50 181 MET A O 1
ATOM 1470 N N . SER A 1 182 ? -7.551 0.818 -10.717 1.00 97.06 182 SER A N 1
ATOM 1471 C CA . SER A 1 182 ? -6.920 0.135 -11.849 1.00 97.06 182 SER A CA 1
ATOM 1472 C C . SER A 1 182 ? -5.439 0.508 -11.961 1.00 97.06 182 SER A C 1
ATOM 1474 O O . SER A 1 182 ? -5.033 1.608 -11.573 1.00 97.06 182 SER A O 1
ATOM 1476 N N . LEU A 1 183 ? -4.626 -0.380 -12.533 1.00 97.25 183 LEU A N 1
ATOM 1477 C CA . LEU A 1 183 ? -3.236 -0.070 -12.861 1.00 97.25 183 LEU A CA 1
ATOM 1478 C C . LEU A 1 183 ? -3.159 1.115 -13.831 1.00 97.25 183 LEU A C 1
ATOM 1480 O O . LEU A 1 183 ? -2.317 1.988 -13.655 1.00 97.25 183 LEU A O 1
ATOM 1484 N N . THR A 1 184 ? -4.051 1.195 -14.816 1.00 96.38 184 THR A N 1
ATOM 1485 C CA . THR A 1 184 ? -4.121 2.329 -15.748 1.00 96.38 184 THR A CA 1
ATOM 1486 C C . THR A 1 184 ? -4.310 3.665 -15.025 1.00 96.38 184 THR A C 1
ATOM 1488 O O . THR A 1 184 ? -3.572 4.617 -15.295 1.00 96.38 184 THR A O 1
ATOM 1491 N N . ASP A 1 185 ? -5.257 3.733 -14.086 1.00 95.88 185 ASP A N 1
ATOM 1492 C CA . ASP A 1 185 ? -5.498 4.925 -13.268 1.00 95.88 185 ASP A CA 1
ATOM 1493 C C . ASP A 1 185 ? -4.270 5.250 -12.407 1.00 95.88 185 ASP A C 1
ATOM 1495 O O . ASP A 1 185 ? -3.794 6.388 -12.408 1.00 95.88 185 ASP A O 1
ATOM 1499 N N . LEU A 1 186 ? -3.690 4.233 -11.761 1.00 96.12 186 LEU A N 1
ATOM 1500 C CA . LEU A 1 186 ? -2.478 4.371 -10.961 1.00 96.12 186 LEU A CA 1
ATOM 1501 C C . LEU A 1 186 ? -1.310 4.935 -11.782 1.00 96.12 186 LEU A C 1
ATOM 1503 O O . LEU A 1 186 ? -0.656 5.886 -11.361 1.00 96.12 186 LEU A O 1
ATOM 1507 N N . LEU A 1 187 ? -1.045 4.400 -12.975 1.00 95.62 187 LEU A N 1
ATOM 1508 C CA . LEU A 1 187 ? 0.039 4.870 -13.842 1.00 95.62 187 LEU A CA 1
ATOM 1509 C C . LEU A 1 187 ? -0.177 6.317 -14.305 1.00 95.62 187 LEU A C 1
ATOM 1511 O O . LEU A 1 187 ? 0.802 7.040 -14.527 1.00 95.62 187 LEU A O 1
ATOM 1515 N N . ALA A 1 188 ? -1.430 6.763 -14.434 1.00 93.44 188 ALA A N 1
ATOM 1516 C CA . ALA A 1 188 ? -1.755 8.145 -14.767 1.00 93.44 188 ALA A CA 1
ATOM 1517 C C . ALA A 1 188 ? -1.458 9.113 -13.607 1.00 93.44 188 ALA A C 1
ATOM 1519 O O . ALA A 1 188 ? -1.060 10.256 -13.863 1.00 93.44 188 ALA A O 1
ATOM 1520 N N . CYS A 1 189 ? -1.576 8.660 -12.353 1.00 92.94 189 CYS A N 1
ATOM 1521 C CA . CYS A 1 189 ? -1.458 9.491 -11.151 1.00 92.94 189 CYS A CA 1
ATOM 1522 C C . CYS A 1 189 ? -0.335 9.101 -10.174 1.00 92.94 189 CYS A C 1
ATOM 1524 O O . CYS A 1 189 ? -0.300 9.637 -9.069 1.00 92.94 189 CYS A O 1
ATOM 1526 N N . ALA A 1 190 ? 0.594 8.214 -10.542 1.00 92.19 190 ALA A N 1
ATOM 1527 C CA . ALA A 1 190 ? 1.635 7.725 -9.628 1.00 92.19 190 ALA A CA 1
ATOM 1528 C C . ALA A 1 190 ? 2.528 8.838 -9.042 1.00 92.19 190 ALA A C 1
ATOM 1530 O O . ALA A 1 190 ? 3.062 8.677 -7.950 1.00 92.19 190 ALA A O 1
ATOM 1531 N N . ASP A 1 191 ? 2.637 9.990 -9.717 1.00 91.25 191 ASP A N 1
ATOM 1532 C CA . ASP A 1 191 ? 3.332 11.175 -9.195 1.00 91.25 191 ASP A CA 1
ATOM 1533 C C . ASP A 1 191 ? 2.672 11.732 -7.926 1.00 91.25 191 ASP A C 1
ATOM 1535 O O . ASP A 1 191 ? 3.370 12.222 -7.044 1.00 91.25 191 ASP A O 1
ATOM 1539 N N . VAL A 1 192 ? 1.339 11.640 -7.816 1.00 89.62 192 VAL A N 1
ATOM 1540 C CA . VAL A 1 192 ? 0.593 12.036 -6.611 1.00 89.62 192 VAL A CA 1
ATOM 1541 C C . VAL A 1 192 ? 1.060 11.182 -5.446 1.00 89.62 192 VAL A C 1
ATOM 1543 O O . VAL A 1 192 ? 1.554 11.704 -4.456 1.00 89.62 192 VAL A O 1
ATOM 1546 N N . LEU A 1 193 ? 0.986 9.862 -5.598 1.00 87.00 193 LEU A N 1
ATOM 1547 C CA . LEU A 1 193 ? 1.346 8.908 -4.550 1.00 87.00 193 LEU A CA 1
ATOM 1548 C C . LEU A 1 193 ? 2.819 9.041 -4.152 1.00 87.00 193 LEU A C 1
ATOM 1550 O O . LEU A 1 193 ? 3.136 9.085 -2.969 1.00 87.00 193 LEU A O 1
ATOM 1554 N N . ALA A 1 194 ? 3.708 9.199 -5.131 1.00 87.19 194 ALA A N 1
ATOM 1555 C CA . ALA A 1 194 ? 5.130 9.383 -4.882 1.00 87.19 194 ALA A CA 1
ATOM 1556 C C . ALA A 1 194 ? 5.453 10.683 -4.113 1.00 87.19 194 ALA A C 1
ATOM 1558 O O . ALA A 1 194 ? 6.390 10.686 -3.319 1.00 87.19 194 ALA A O 1
ATOM 1559 N N . ARG A 1 195 ? 4.674 11.769 -4.273 1.00 85.88 195 ARG A N 1
ATOM 1560 C CA . ARG A 1 195 ? 4.855 13.023 -3.502 1.00 85.88 195 ARG A CA 1
ATOM 1561 C C . ARG A 1 195 ? 4.582 12.863 -2.011 1.00 85.88 195 ARG A C 1
ATOM 1563 O O . ARG A 1 195 ? 5.226 13.528 -1.203 1.00 85.88 195 ARG A O 1
ATOM 1570 N N . TYR A 1 196 ? 3.636 12.003 -1.653 1.00 78.56 196 TYR A N 1
ATOM 1571 C CA . TYR A 1 196 ? 3.312 11.705 -0.258 1.00 78.56 196 TYR A CA 1
ATOM 1572 C C . TYR A 1 196 ? 4.227 10.624 0.344 1.00 78.56 196 TYR A C 1
ATOM 1574 O O . TYR A 1 196 ? 4.073 10.261 1.508 1.00 78.56 196 TYR A O 1
ATOM 1582 N N . GLY A 1 197 ? 5.166 10.096 -0.448 1.00 64.31 197 GLY A N 1
ATOM 1583 C CA . GLY A 1 197 ? 5.819 8.816 -0.219 1.00 64.31 197 GLY A CA 1
ATOM 1584 C C . GLY A 1 197 ? 6.889 8.798 0.869 1.00 64.31 197 GLY A C 1
ATOM 1585 O O . GLY A 1 197 ? 8.048 9.124 0.626 1.00 64.31 197 GLY A O 1
ATOM 1586 N N . THR A 1 198 ? 6.510 8.242 2.017 1.00 70.56 198 THR A N 1
ATOM 1587 C CA . THR A 1 198 ? 7.306 7.223 2.715 1.00 70.56 198 THR A CA 1
ATOM 1588 C C . THR A 1 198 ? 6.389 6.046 3.034 1.00 70.56 198 THR A C 1
ATOM 1590 O O . THR A 1 198 ? 5.249 6.259 3.441 1.00 70.56 198 THR A O 1
ATOM 1593 N N . ASP A 1 199 ? 6.892 4.826 2.877 1.00 82.25 199 ASP A N 1
ATOM 1594 C CA . ASP A 1 199 ? 6.229 3.569 3.237 1.00 82.25 199 ASP A CA 1
ATOM 1595 C C . ASP A 1 199 ? 4.913 3.284 2.500 1.00 82.25 199 ASP A C 1
ATOM 1597 O O . ASP A 1 199 ? 3.925 2.866 3.109 1.00 82.25 199 ASP A O 1
ATOM 1601 N N . LEU A 1 200 ? 4.894 3.501 1.185 1.00 89.69 200 LEU A N 1
ATOM 1602 C CA . LEU A 1 200 ? 3.787 3.100 0.319 1.00 89.69 200 LEU A CA 1
ATOM 1603 C C . LEU A 1 200 ? 4.078 1.758 -0.343 1.00 89.69 200 LEU A C 1
ATOM 1605 O O . LEU A 1 200 ? 5.185 1.515 -0.818 1.00 89.69 200 LEU A O 1
ATOM 1609 N N . LEU A 1 201 ? 3.053 0.917 -0.434 1.00 91.88 201 LEU A N 1
ATOM 1610 C CA . LEU A 1 201 ? 3.133 -0.391 -1.067 1.00 91.88 201 LEU A CA 1
ATOM 1611 C C . LEU A 1 201 ? 1.989 -0.557 -2.064 1.00 91.88 201 LEU A C 1
ATOM 1613 O O . LEU A 1 201 ? 0.823 -0.432 -1.690 1.00 91.88 201 LEU A O 1
ATOM 1617 N N . PHE A 1 202 ? 2.324 -0.846 -3.320 1.00 95.31 202 PHE A N 1
ATOM 1618 C CA . PHE A 1 202 ? 1.387 -1.139 -4.401 1.00 95.31 202 PHE A CA 1
ATOM 1619 C C . PHE A 1 202 ? 1.436 -2.635 -4.691 1.00 95.31 202 PHE A C 1
ATOM 1621 O O . PHE A 1 202 ? 2.494 -3.170 -5.017 1.00 95.31 202 PHE A O 1
ATOM 1628 N N . ILE A 1 203 ? 0.298 -3.308 -4.578 1.00 95.25 203 ILE A N 1
ATOM 1629 C CA . ILE A 1 203 ? 0.183 -4.762 -4.678 1.00 95.25 203 ILE A CA 1
ATOM 1630 C C . ILE A 1 203 ? -0.862 -5.090 -5.741 1.00 95.25 203 ILE A C 1
ATOM 1632 O O . ILE A 1 203 ? -1.980 -4.581 -5.690 1.00 95.25 203 ILE A O 1
ATOM 1636 N N . SER A 1 204 ? -0.531 -5.967 -6.685 1.00 96.25 204 SER A N 1
ATOM 1637 C CA . SER A 1 204 ? -1.532 -6.548 -7.593 1.00 96.25 204 SER A CA 1
ATOM 1638 C C . SER A 1 204 ? -2.566 -7.398 -6.844 1.00 96.25 204 SER A C 1
ATOM 1640 O O . SER A 1 204 ? -2.221 -7.985 -5.819 1.00 96.25 204 SER A O 1
ATOM 1642 N N . ASP A 1 205 ? -3.770 -7.572 -7.391 1.00 92.31 205 ASP A N 1
ATOM 1643 C CA . ASP A 1 205 ? -4.838 -8.402 -6.795 1.00 92.31 205 ASP A CA 1
ATOM 1644 C C . ASP A 1 205 ? -4.386 -9.806 -6.333 1.00 92.31 205 ASP A C 1
ATOM 1646 O O . ASP A 1 205 ? -4.622 -10.223 -5.196 1.00 92.31 205 ASP A O 1
ATOM 1650 N N . ASP A 1 206 ? -3.644 -10.529 -7.174 1.00 91.88 206 ASP A N 1
ATOM 1651 C CA . ASP A 1 206 ? -3.148 -11.872 -6.849 1.00 91.88 206 ASP A CA 1
ATOM 1652 C C . ASP A 1 206 ? -1.770 -11.880 -6.155 1.00 91.88 206 ASP A C 1
ATOM 1654 O O . ASP A 1 206 ? -1.223 -12.952 -5.864 1.00 91.88 206 ASP A O 1
ATOM 1658 N N . ALA A 1 207 ? -1.241 -10.697 -5.826 1.00 92.94 207 ALA A N 1
ATOM 1659 C CA . ALA A 1 207 ? 0.114 -10.478 -5.322 1.00 92.94 207 ALA A CA 1
ATOM 1660 C C . ALA A 1 207 ? 1.186 -11.154 -6.202 1.00 92.94 207 ALA A C 1
ATOM 1662 O O . ALA A 1 207 ? 2.078 -11.822 -5.688 1.00 92.94 207 ALA A O 1
ATOM 1663 N N . ASP A 1 208 ? 1.069 -11.020 -7.525 1.00 95.38 208 ASP A N 1
ATOM 1664 C CA . ASP A 1 208 ? 2.064 -11.460 -8.512 1.00 95.38 208 ASP A CA 1
ATOM 1665 C C . ASP A 1 208 ? 3.200 -10.452 -8.696 1.00 95.38 208 ASP A C 1
ATOM 1667 O O . ASP A 1 208 ? 4.284 -10.819 -9.142 1.00 95.38 208 ASP A O 1
ATOM 1671 N N . TRP A 1 209 ? 2.977 -9.192 -8.332 1.00 97.19 209 TRP A N 1
ATOM 1672 C CA . TRP A 1 209 ? 4.009 -8.166 -8.291 1.00 97.19 209 TRP A CA 1
ATOM 1673 C C . TRP A 1 209 ? 3.755 -7.187 -7.152 1.00 97.19 209 TRP A C 1
ATOM 1675 O O . TRP A 1 209 ? 2.626 -7.032 -6.667 1.00 97.19 209 TRP A O 1
ATOM 1685 N N . VAL A 1 210 ? 4.828 -6.521 -6.736 1.00 96.94 210 VAL A N 1
ATOM 1686 C CA . VAL A 1 210 ? 4.778 -5.462 -5.737 1.00 96.94 210 VAL A CA 1
ATOM 1687 C C . VAL A 1 210 ? 5.727 -4.326 -6.105 1.00 96.94 210 VAL A C 1
ATOM 1689 O O . VAL A 1 210 ? 6.824 -4.561 -6.613 1.00 96.94 210 VAL A O 1
ATOM 1692 N N . PHE A 1 211 ? 5.285 -3.096 -5.864 1.00 96.56 211 PHE A N 1
ATOM 1693 C CA . PHE A 1 211 ? 6.102 -1.889 -5.934 1.00 96.56 211 PHE A CA 1
ATOM 1694 C C . PHE A 1 211 ? 6.073 -1.206 -4.569 1.00 96.56 211 PHE A C 1
ATOM 1696 O O . PHE A 1 211 ? 5.003 -0.978 -4.013 1.00 96.56 211 PHE A O 1
ATOM 1703 N N . GLU A 1 212 ? 7.232 -0.890 -4.017 1.00 94.25 212 GLU A N 1
ATOM 1704 C CA . GLU A 1 212 ? 7.377 -0.235 -2.722 1.00 94.25 212 GLU A CA 1
ATOM 1705 C C . GLU A 1 212 ? 8.071 1.112 -2.910 1.00 94.25 212 GLU A C 1
ATOM 1707 O O . GLU A 1 212 ? 9.062 1.203 -3.632 1.00 94.25 212 GLU A O 1
ATOM 1712 N N . ILE A 1 213 ? 7.572 2.141 -2.231 1.00 91.75 213 ILE A N 1
ATOM 1713 C CA . ILE A 1 213 ? 8.272 3.405 -2.001 1.00 91.75 213 ILE A CA 1
ATOM 1714 C C . ILE A 1 213 ? 8.550 3.456 -0.501 1.00 91.75 213 ILE A C 1
ATOM 1716 O O . ILE A 1 213 ? 7.630 3.697 0.281 1.00 91.75 213 ILE A O 1
ATOM 1720 N N . TYR A 1 214 ? 9.787 3.202 -0.085 1.00 83.25 214 TYR A N 1
ATOM 1721 C CA . TYR A 1 214 ? 10.179 3.198 1.326 1.00 83.25 214 TYR A CA 1
ATOM 1722 C C . TYR A 1 214 ? 11.060 4.411 1.669 1.00 83.25 214 TYR A C 1
ATOM 1724 O O . TYR A 1 214 ? 11.276 5.297 0.838 1.00 83.25 214 TYR A O 1
ATOM 1732 N N . HIS A 1 215 ? 11.459 4.530 2.940 1.00 70.94 215 HIS A N 1
ATOM 1733 C CA . HIS A 1 215 ? 12.126 5.712 3.500 1.00 70.94 215 HIS A CA 1
ATOM 1734 C C . HIS A 1 215 ? 13.191 6.350 2.579 1.00 70.94 215 HIS A C 1
ATOM 1736 O O . HIS A 1 215 ? 13.986 5.669 1.943 1.00 70.94 215 HIS A O 1
ATOM 1742 N N . GLU A 1 216 ? 13.220 7.689 2.557 1.00 68.88 216 GLU A N 1
ATOM 1743 C CA . GLU A 1 216 ? 14.191 8.520 1.815 1.00 68.88 216 GLU A CA 1
ATOM 1744 C C . GLU A 1 216 ? 14.104 8.489 0.273 1.00 68.88 216 GLU A C 1
ATOM 1746 O O . GLU A 1 216 ? 14.968 9.065 -0.402 1.00 68.88 216 GLU A O 1
ATOM 1751 N N . GLY A 1 217 ? 13.026 7.922 -0.281 1.00 71.00 217 GLY A N 1
ATOM 1752 C CA . GLY A 1 217 ? 12.794 7.841 -1.728 1.00 71.00 217 GLY A CA 1
ATOM 1753 C C . GLY A 1 217 ? 13.404 6.593 -2.360 1.00 71.00 217 GLY A C 1
ATOM 1754 O O . GLY A 1 217 ? 13.552 6.508 -3.577 1.00 71.00 217 GLY A O 1
ATOM 1755 N N . ASP A 1 218 ? 13.791 5.611 -1.558 1.00 88.69 218 ASP A N 1
ATOM 1756 C CA . ASP A 1 218 ? 14.146 4.325 -2.123 1.00 88.69 218 ASP A CA 1
ATOM 1757 C C . ASP A 1 218 ? 12.897 3.620 -2.650 1.00 88.69 218 ASP A C 1
ATOM 1759 O O . ASP A 1 218 ? 11.846 3.582 -2.006 1.00 88.69 218 ASP A O 1
ATOM 1763 N N . ILE A 1 219 ? 13.024 3.059 -3.846 1.00 94.00 219 ILE A N 1
ATOM 1764 C CA . ILE A 1 219 ? 11.968 2.294 -4.488 1.00 94.00 219 ILE A CA 1
ATOM 1765 C C . ILE A 1 219 ? 12.422 0.865 -4.740 1.00 94.00 219 ILE A C 1
ATOM 1767 O O . ILE A 1 219 ? 13.577 0.616 -5.098 1.00 94.00 219 ILE A O 1
ATOM 1771 N N . GLY A 1 220 ? 11.484 -0.057 -4.570 1.00 95.25 220 GLY A N 1
ATOM 1772 C CA . GLY A 1 220 ? 11.653 -1.477 -4.820 1.00 95.25 220 GLY A CA 1
ATOM 1773 C C . GLY A 1 220 ? 10.561 -1.999 -5.745 1.00 95.25 220 GLY A C 1
ATOM 1774 O O . GLY A 1 220 ? 9.405 -1.595 -5.639 1.00 95.25 220 GLY A O 1
ATOM 1775 N N . PHE A 1 221 ? 10.908 -2.899 -6.655 1.00 97.62 221 PHE A N 1
ATOM 1776 C CA . PHE A 1 221 ? 9.941 -3.621 -7.476 1.00 97.62 221 PHE A CA 1
ATOM 1777 C C . PHE A 1 221 ? 10.360 -5.068 -7.644 1.00 97.62 221 PHE A C 1
ATOM 1779 O O . PHE A 1 221 ? 11.533 -5.367 -7.871 1.00 97.62 221 PHE A O 1
ATOM 1786 N N . GLY A 1 222 ? 9.389 -5.968 -7.614 1.00 97.12 222 GLY A N 1
ATOM 1787 C CA . GLY A 1 222 ? 9.648 -7.357 -7.938 1.00 97.12 222 GLY A CA 1
ATOM 1788 C C . GLY A 1 222 ? 8.388 -8.132 -8.244 1.00 97.12 222 GLY A C 1
ATOM 1789 O O . GLY A 1 222 ? 7.282 -7.782 -7.823 1.00 97.12 222 GLY A O 1
ATOM 1790 N N . LEU A 1 223 ? 8.599 -9.212 -8.982 1.00 97.12 223 LEU A N 1
ATOM 1791 C CA . LEU A 1 223 ? 7.598 -10.237 -9.202 1.00 97.12 223 LEU A CA 1
ATOM 1792 C C . LEU A 1 223 ? 7.621 -11.215 -8.029 1.00 97.12 223 LEU A C 1
ATOM 1794 O O . LEU A 1 223 ? 8.647 -11.410 -7.372 1.00 97.12 223 LEU A O 1
ATOM 1798 N N . ALA A 1 224 ? 6.478 -11.829 -7.764 1.00 93.12 224 ALA A N 1
ATOM 1799 C CA . ALA A 1 224 ? 6.380 -12.859 -6.756 1.00 93.12 224 ALA A CA 1
ATOM 1800 C C . ALA A 1 224 ? 7.305 -14.033 -7.122 1.00 93.12 224 ALA A C 1
ATOM 1802 O O . ALA A 1 224 ? 7.262 -14.505 -8.263 1.00 93.12 224 ALA A O 1
ATOM 1803 N N . PRO A 1 225 ? 8.113 -14.531 -6.172 1.00 81.88 225 PRO A N 1
ATOM 1804 C CA . PRO A 1 225 ? 8.890 -15.746 -6.366 1.00 81.88 225 PRO A CA 1
ATOM 1805 C C . PRO A 1 225 ? 7.977 -16.912 -6.779 1.00 81.88 225 PRO A C 1
ATOM 1807 O O . PRO A 1 225 ? 6.878 -17.062 -6.235 1.00 81.88 225 PRO A O 1
ATOM 1810 N N . LEU A 1 226 ? 8.434 -17.703 -7.756 1.00 70.31 226 LEU A N 1
ATOM 1811 C CA . LEU A 1 226 ? 7.777 -18.943 -8.190 1.00 70.31 226 LEU A CA 1
ATOM 1812 C C . LEU A 1 226 ? 7.782 -20.015 -7.093 1.00 70.31 226 LEU A C 1
ATOM 1814 O O . LEU A 1 226 ? 8.802 -20.119 -6.371 1.00 70.31 226 LEU A O 1
#

Sequence (226 aa):
MKNLGDIYRELASMEPFLQALGDDEILSSTRLALAEPDGNQKLAAVKAVLEMLRERLDQHGDVGSNERMRLLVMLNSIKRDDLHKSSTTIDNIVQELDERHVRVEVIAPWGEDRPFTRFKERFPLASWRFVDWSRVPDCFEKSVRDPDEIKSIFQSLCRDNSIDDGEVFITTSFVEPNLRMSLTDLLACADVLARYGTDLLFISDDADWVFEIYHEGDIGFGLAPL

Secondary structure (DSSP, 8-state):
---HHHHHHHHHHTHHHHHHTT-HHHHHHHHHHHH--SHHHHHHHHHHHHHHHHHHHHH-TTS-HHHHHHHHHHHHHHHHHHHTTS--HHHHHHHHHHHTT---EEE-SSSS-HHHHHHHHHSPB-SSSSB-GGGSTT-EEEE---HHHHHHHHHHHHHHTTPPS-EEEEEESSS--EEEEEHHHHHHHHHHHHHT-SSEEEEETTSSEEEEEEGGGEEEEEEPP-

Foldseek 3Di:
DQDPVNLLVLLVVCLVVVVVVVPVPLNVLSVVLSPDPDPVSSLVSSLVSLVVVVVVCVVDVPPDPVVVVSSVVSNLVSVVVVCVVPQDLVSQLVVVCVVVVQDKDFAAFDDPQQQVVLLPVFFDQDPQAGGPLVPFPPKDKDADLQLVVVLVVVVVVCVVVVPDKAWKWKDFPGRDTIMIHIPVSCSVCSSSVSVSDAGMKIAGSNRQKIWTQHPNRMIMIHGGDD

pLDDT: mean 78.95, std 14.97, range [39.5, 97.88]